Protein AF-0000000065767955 (afdb_homodimer)

Structure (mmCIF, N/CA/C/O backbone):
data_AF-0000000065767955-model_v1
#
loop_
_entity.id
_entity.type
_entity.pdbx_description
1 polymer Holo-
#
loop_
_atom_site.group_PDB
_atom_site.id
_atom_site.type_symbol
_atom_site.label_atom_id
_atom_site.label_alt_id
_atom_site.label_comp_id
_atom_site.label_asym_id
_atom_site.label_entity_id
_atom_site.label_seq_id
_atom_site.pdbx_PDB_ins_code
_atom_site.Cartn_x
_atom_site.Cartn_y
_atom_site.Cartn_z
_atom_site.occupancy
_atom_site.B_iso_or_equiv
_atom_site.auth_seq_id
_atom_site.auth_comp_id
_atom_site.auth_asym_id
_atom_site.auth_atom_id
_atom_site.pdbx_PDB_model_num
ATOM 1 N N . MET A 1 1 ? -17.031 5.184 10.102 1 83.38 1 MET A N 1
ATOM 2 C CA . MET A 1 1 ? -15.977 5.617 9.188 1 83.38 1 MET A CA 1
ATOM 3 C C . MET A 1 1 ? -16.172 7.074 8.789 1 83.38 1 MET A C 1
ATOM 5 O O . MET A 1 1 ? -17.281 7.5 8.484 1 83.38 1 MET A O 1
ATOM 9 N N . PHE A 1 2 ? -15.07 7.859 8.977 1 90.31 2 PHE A N 1
ATOM 10 C CA . PHE A 1 2 ? -15.109 9.297 8.727 1 90.31 2 PHE A CA 1
ATOM 11 C C . PHE A 1 2 ? -14.75 9.609 7.281 1 90.31 2 PHE A C 1
ATOM 13 O O . PHE A 1 2 ? -15.43 10.391 6.617 1 90.31 2 PHE A O 1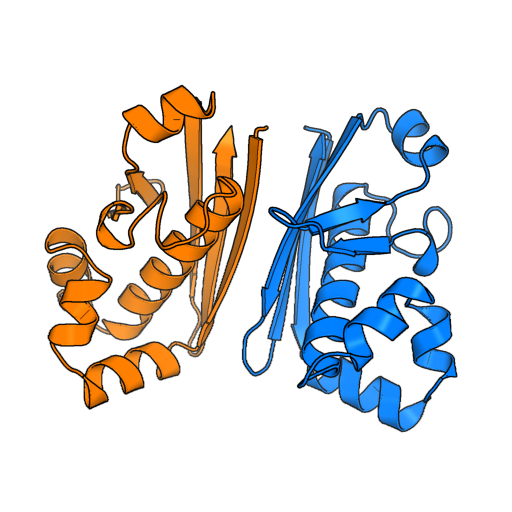
ATOM 20 N N . GLY A 1 3 ? -13.719 9.039 6.773 1 95.06 3 GLY A N 1
ATOM 21 C CA . GLY A 1 3 ? -13.297 9.305 5.406 1 95.06 3 GLY A CA 1
ATOM 22 C C . GLY A 1 3 ? -12.188 8.391 4.934 1 95.06 3 GLY A C 1
ATOM 23 O O . GLY A 1 3 ? -11.609 7.641 5.727 1 95.06 3 GLY A O 1
ATOM 24 N N . VAL A 1 4 ? -11.938 8.422 3.615 1 96.88 4 VAL A N 1
ATOM 25 C CA . VAL A 1 4 ? -10.859 7.668 2.977 1 96.88 4 VAL A CA 1
ATOM 26 C C . VAL A 1 4 ? -10.055 8.594 2.062 1 96.88 4 VAL A C 1
ATOM 28 O O . VAL A 1 4 ? -10.609 9.516 1.462 1 96.88 4 VAL A O 1
ATOM 31 N N . GLY A 1 5 ? -8.828 8.406 2.041 1 97.25 5 GLY A N 1
ATOM 32 C CA . GLY A 1 5 ? -7.953 9.125 1.128 1 97.25 5 GLY A CA 1
ATOM 33 C C . GLY A 1 5 ? -6.938 8.219 0.449 1 97.25 5 GLY A C 1
ATOM 34 O O . GLY A 1 5 ? -6.434 7.277 1.06 1 97.25 5 GLY A O 1
ATOM 35 N N . ILE A 1 6 ? -6.68 8.484 -0.806 1 97.81 6 ILE A N 1
ATOM 36 C CA . ILE A 1 6 ? -5.625 7.809 -1.553 1 97.81 6 ILE A CA 1
ATOM 37 C C . ILE A 1 6 ? -4.754 8.844 -2.268 1 97.81 6 ILE A C 1
ATOM 39 O O . ILE A 1 6 ? -5.227 9.93 -2.615 1 97.81 6 ILE A O 1
ATOM 43 N N . ASP A 1 7 ? -3.525 8.492 -2.395 1 97.94 7 ASP A N 1
ATOM 44 C CA . ASP A 1 7 ? -2.631 9.328 -3.189 1 97.94 7 ASP A CA 1
ATOM 45 C C . ASP A 1 7 ? -1.585 8.484 -3.91 1 97.94 7 ASP A C 1
ATOM 47 O O . ASP A 1 7 ? -1.23 7.395 -3.445 1 97.94 7 ASP A O 1
ATOM 51 N N . ILE A 1 8 ? -1.15 8.914 -5.043 1 98.06 8 ILE A N 1
ATOM 52 C CA . ILE A 1 8 ? -0.064 8.328 -5.816 1 98.06 8 ILE A CA 1
ATOM 53 C C . ILE A 1 8 ? 0.867 9.422 -6.32 1 98.06 8 ILE A C 1
ATOM 55 O O . ILE A 1 8 ? 0.409 10.492 -6.738 1 98.06 8 ILE A O 1
ATOM 59 N N . ILE A 1 9 ? 2.166 9.172 -6.289 1 98.06 9 ILE A N 1
ATOM 60 C CA . ILE A 1 9 ? 3.113 10.195 -6.711 1 98.06 9 ILE A CA 1
ATOM 61 C C . ILE A 1 9 ? 4.285 9.555 -7.441 1 98.06 9 ILE A C 1
ATOM 63 O O . ILE A 1 9 ? 4.727 8.453 -7.078 1 98.06 9 ILE A O 1
ATOM 67 N N . GLU A 1 10 ? 4.777 10.211 -8.461 1 98.19 10 GLU A N 1
ATOM 68 C CA . GLU A 1 10 ? 6.023 9.789 -9.102 1 98.19 10 GLU A CA 1
ATOM 69 C C . GLU A 1 10 ? 7.219 10.039 -8.188 1 98.19 10 GLU A C 1
ATOM 71 O O . GLU A 1 10 ? 7.418 11.156 -7.703 1 98.19 10 GLU A O 1
ATOM 76 N N . ILE A 1 11 ? 7.992 9.055 -8.055 1 98.31 11 ILE A N 1
ATOM 77 C CA . ILE A 1 11 ? 9.164 9.172 -7.191 1 98.31 11 ILE A CA 1
ATOM 78 C C . ILE A 1 11 ? 10.117 10.219 -7.758 1 98.31 11 ILE A C 1
ATOM 80 O O . ILE A 1 11 ? 10.75 10.961 -7.004 1 98.31 11 ILE A O 1
ATOM 84 N N . ASP A 1 12 ? 10.164 10.305 -9.039 1 98.19 12 ASP A N 1
ATOM 85 C CA . ASP A 1 12 ? 11.062 11.25 -9.695 1 98.19 12 ASP A CA 1
ATOM 86 C C . ASP A 1 12 ? 10.688 12.695 -9.352 1 98.19 12 ASP A C 1
ATOM 88 O O . ASP A 1 12 ? 11.547 13.57 -9.312 1 98.19 12 ASP A O 1
ATOM 92 N N . ARG A 1 13 ? 9.438 12.961 -9.109 1 97.88 13 ARG A N 1
ATOM 93 C CA . ARG A 1 13 ? 9.008 14.297 -8.695 1 97.88 13 ARG A CA 1
ATOM 94 C C . ARG A 1 13 ? 9.656 14.695 -7.375 1 97.88 13 ARG A C 1
ATOM 96 O O . ARG A 1 13 ? 10.07 15.844 -7.207 1 97.88 13 ARG A O 1
ATOM 103 N N . ILE A 1 14 ? 9.734 13.734 -6.484 1 98.31 14 ILE A N 1
ATOM 104 C CA . ILE A 1 14 ? 10.359 13.969 -5.184 1 98.31 14 ILE A CA 1
ATOM 105 C C . ILE A 1 14 ? 11.859 14.188 -5.363 1 98.31 14 ILE A C 1
ATOM 107 O O . ILE A 1 14 ? 12.43 15.125 -4.793 1 98.31 14 ILE A O 1
ATOM 111 N N . ARG A 1 15 ? 12.445 13.359 -6.141 1 97.81 15 ARG A N 1
ATOM 112 C CA . ARG A 1 15 ? 13.875 13.477 -6.406 1 97.81 15 ARG A CA 1
ATOM 113 C C . ARG A 1 15 ? 14.211 14.844 -6.992 1 97.81 15 ARG A C 1
ATOM 115 O O . ARG A 1 15 ? 15.133 15.516 -6.52 1 97.81 15 ARG A O 1
ATOM 122 N N . LYS A 1 16 ? 13.469 15.25 -7.98 1 98.31 16 LYS A N 1
ATOM 123 C CA . LYS A 1 16 ? 13.719 16.516 -8.656 1 98.31 16 LYS A CA 1
ATOM 124 C C . LYS A 1 16 ? 13.516 17.688 -7.699 1 98.31 16 LYS A C 1
ATOM 126 O O . LYS A 1 16 ? 14.273 18.656 -7.734 1 98.31 16 LYS A O 1
ATOM 131 N N . SER A 1 17 ? 12.484 17.625 -6.887 1 98.12 17 SER A N 1
ATOM 132 C CA . SER A 1 17 ? 12.25 18.672 -5.902 1 98.12 17 SER A CA 1
ATOM 133 C C . SER A 1 17 ? 13.414 18.797 -4.934 1 98.12 17 SER A C 1
ATOM 135 O O . SER A 1 17 ? 13.836 19.906 -4.598 1 98.12 17 SER A O 1
ATOM 137 N N . TYR A 1 18 ? 13.906 17.641 -4.543 1 97.56 18 TYR A N 1
ATOM 138 C CA . TYR A 1 18 ? 15.055 17.656 -3.637 1 97.56 18 TYR A CA 1
ATOM 139 C C . TYR A 1 18 ? 16.297 18.219 -4.328 1 97.56 18 TYR A C 1
ATOM 141 O O . TYR A 1 18 ? 17.062 18.969 -3.73 1 97.56 18 TYR A O 1
ATOM 149 N N . GLN A 1 19 ? 16.484 17.859 -5.562 1 97.19 19 GLN A N 1
ATOM 150 C CA . GLN A 1 19 ? 17.625 18.344 -6.324 1 97.19 19 GLN A CA 1
ATOM 151 C C . GLN A 1 19 ? 17.562 19.844 -6.543 1 97.19 19 GLN A C 1
ATOM 153 O O . GLN A 1 19 ? 18.578 20.531 -6.535 1 97.19 19 GLN A O 1
ATOM 158 N N . THR A 1 20 ? 16.375 20.328 -6.691 1 97.75 20 THR A N 1
ATOM 159 C CA . THR A 1 20 ? 16.172 21.75 -7.008 1 97.75 20 THR A CA 1
ATOM 160 C C . THR A 1 20 ? 16.219 22.594 -5.738 1 97.75 20 THR A C 1
ATOM 162 O O . THR A 1 20 ? 16.875 23.641 -5.711 1 97.75 20 THR A O 1
ATOM 165 N N . TYR A 1 21 ? 15.594 22.156 -4.641 1 97.69 21 TYR A N 1
ATOM 166 C CA . TYR A 1 21 ? 15.375 23.031 -3.488 1 97.69 21 TYR A CA 1
ATOM 167 C C . TYR A 1 21 ? 16.172 22.531 -2.281 1 97.69 21 TYR A C 1
ATOM 169 O O . TYR A 1 21 ? 16.266 23.234 -1.268 1 97.69 21 TYR A O 1
ATOM 177 N N . GLY A 1 22 ? 16.688 21.297 -2.336 1 95.38 22 GLY A N 1
ATOM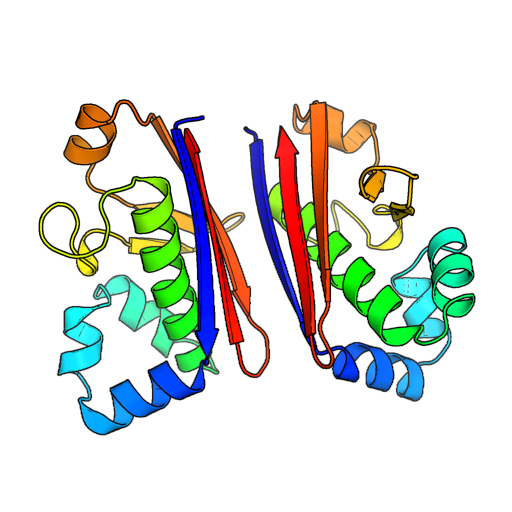 178 C CA . GLY A 1 22 ? 17.531 20.75 -1.283 1 95.38 22 GLY A CA 1
ATOM 179 C C . GLY A 1 22 ? 16.828 20.625 0.051 1 95.38 22 GLY A C 1
ATOM 180 O O . GLY A 1 22 ? 15.711 20.109 0.12 1 95.38 22 GLY A O 1
ATOM 181 N N . ASP A 1 23 ? 17.422 21.156 1.054 1 96.31 23 ASP A N 1
ATOM 182 C CA . ASP A 1 23 ? 16.953 21 2.426 1 96.31 23 ASP A CA 1
ATOM 183 C C . ASP A 1 23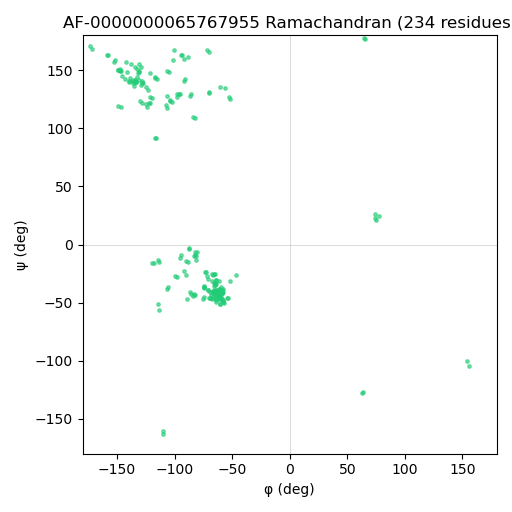 ? 15.672 21.781 2.66 1 96.31 23 ASP A C 1
ATOM 185 O O . ASP A 1 23 ? 14.859 21.422 3.514 1 96.31 23 ASP A O 1
ATOM 189 N N . ARG A 1 24 ? 15.531 22.844 1.946 1 97.44 24 ARG A N 1
ATOM 190 C CA . ARG A 1 24 ? 14.312 23.625 2.1 1 97.44 24 ARG A CA 1
ATOM 191 C C . ARG A 1 24 ? 13.07 22.797 1.81 1 97.44 24 ARG A C 1
ATOM 193 O O . ARG A 1 24 ? 12.078 22.891 2.527 1 97.44 24 ARG A O 1
ATOM 200 N N . PHE A 1 25 ? 13.195 22.016 0.798 1 97.88 25 PHE A N 1
ATOM 201 C CA . PHE A 1 25 ? 12.109 21.125 0.432 1 97.88 25 PHE A CA 1
ATOM 202 C C . PHE A 1 25 ? 11.852 20.094 1.532 1 97.88 25 PHE A C 1
ATOM 204 O O . PHE A 1 25 ? 10.719 19.922 1.966 1 97.88 25 PHE A O 1
ATOM 211 N N . LEU A 1 26 ? 12.891 19.438 1.992 1 98 26 LEU A N 1
ATOM 212 C CA . LEU A 1 26 ? 12.781 18.391 3.004 1 98 26 LEU A CA 1
ATOM 213 C C . LEU A 1 26 ? 12.203 18.953 4.301 1 98 26 LEU A C 1
ATOM 215 O O . LEU A 1 26 ? 11.305 18.344 4.891 1 98 26 LEU A O 1
ATOM 219 N N . LYS A 1 27 ? 12.664 20.141 4.691 1 97.62 27 LYS A N 1
ATOM 220 C CA . LYS A 1 27 ? 12.281 20.734 5.973 1 97.62 27 LYS A CA 1
ATOM 221 C C . LYS A 1 27 ? 10.844 21.25 5.938 1 97.62 27 LYS A C 1
ATOM 223 O O . LYS A 1 27 ? 10.195 21.375 6.977 1 97.62 27 LYS A O 1
ATOM 228 N N . LYS A 1 28 ? 10.398 21.516 4.797 1 97.38 28 LYS A N 1
ATOM 229 C CA . LYS A 1 28 ? 9.023 21.969 4.652 1 97.38 28 LYS A CA 1
ATOM 230 C C . LYS A 1 28 ? 8.039 20.828 4.824 1 97.38 28 LYS A C 1
ATOM 232 O O . LYS A 1 28 ? 6.984 21 5.441 1 97.38 28 LYS A O 1
ATOM 237 N N . ILE A 1 29 ? 8.406 19.656 4.344 1 97.88 29 ILE A N 1
ATOM 238 C CA . ILE A 1 29 ? 7.426 18.594 4.148 1 97.88 29 ILE A CA 1
ATOM 239 C C . ILE A 1 29 ? 7.613 17.516 5.215 1 97.88 29 ILE A C 1
ATOM 241 O O . ILE A 1 29 ? 6.641 16.953 5.711 1 97.88 29 ILE A O 1
ATOM 245 N N . PHE A 1 30 ? 8.859 17.234 5.562 1 98.06 30 PHE A N 1
ATOM 246 C CA . PHE A 1 30 ? 9.133 16.047 6.355 1 98.06 30 PHE A CA 1
ATOM 247 C C . PHE A 1 30 ? 9.688 16.422 7.727 1 98.06 30 PHE A C 1
ATOM 249 O O . PHE A 1 30 ? 10.453 17.375 7.852 1 98.06 30 PHE A O 1
ATOM 256 N N . THR A 1 31 ? 9.289 15.68 8.75 1 97.75 31 THR A N 1
ATOM 257 C CA . THR A 1 31 ? 9.852 15.844 10.086 1 97.75 31 THR A CA 1
ATOM 258 C C . THR A 1 31 ? 11.297 15.344 10.133 1 97.75 31 THR A C 1
ATOM 260 O O . THR A 1 31 ? 11.758 14.672 9.211 1 97.75 31 THR A O 1
ATOM 263 N N . GLU A 1 32 ? 11.938 15.719 11.188 1 96.88 32 GLU A N 1
ATOM 264 C CA . GLU A 1 32 ? 13.312 15.258 11.352 1 96.88 32 GLU A CA 1
ATOM 265 C C . GLU A 1 32 ? 13.391 13.742 11.422 1 96.88 32 GLU A C 1
ATOM 267 O O . GLU A 1 32 ? 14.281 13.125 10.836 1 96.88 32 GLU A O 1
ATOM 272 N N . GLY A 1 33 ? 12.484 13.148 12.156 1 95.44 33 GLY A N 1
ATOM 273 C CA . GLY A 1 33 ? 12.445 11.695 12.25 1 95.44 33 GLY A CA 1
ATOM 274 C C . GLY A 1 33 ? 12.258 11.016 10.906 1 95.44 33 GLY A C 1
ATOM 275 O O . GLY A 1 33 ? 12.898 10 10.617 1 95.44 33 GLY A O 1
ATOM 276 N N . GLU A 1 34 ? 11.453 11.586 10.086 1 97.12 34 GLU A N 1
ATOM 277 C CA . GLU A 1 34 ? 11.219 11.031 8.75 1 97.12 34 GLU A CA 1
ATOM 278 C C . GLU A 1 34 ? 12.461 11.156 7.879 1 97.12 34 GLU A C 1
ATOM 280 O O . GLU A 1 34 ? 12.805 10.227 7.141 1 97.12 34 GLU A O 1
ATOM 285 N N . ARG A 1 35 ? 13.062 12.273 7.949 1 97.25 35 ARG A N 1
ATOM 286 C CA . ARG A 1 35 ? 14.258 12.484 7.145 1 97.25 35 ARG A CA 1
ATOM 287 C C . ARG A 1 35 ? 15.352 11.492 7.523 1 97.25 35 ARG A C 1
ATOM 289 O O . ARG A 1 35 ? 15.969 10.875 6.652 1 97.25 35 ARG A O 1
ATOM 296 N N . VAL A 1 36 ? 15.555 11.359 8.828 1 96.25 36 VAL A N 1
ATOM 297 C CA . VAL A 1 36 ? 16.578 10.438 9.312 1 96.25 36 VAL A CA 1
ATOM 298 C C . VAL A 1 36 ? 16.266 9.023 8.828 1 96.25 36 VAL A C 1
ATOM 300 O O . VAL A 1 36 ? 17.141 8.328 8.32 1 96.25 36 VAL A O 1
ATOM 303 N N . TYR A 1 37 ? 15.031 8.648 8.953 1 95.12 37 TYR A N 1
ATOM 304 C CA . TYR A 1 37 ? 14.617 7.32 8.516 1 95.12 37 TYR A CA 1
ATOM 305 C C . TYR A 1 37 ? 14.867 7.137 7.023 1 95.12 37 TYR A C 1
ATOM 307 O O . TYR A 1 37 ? 15.477 6.148 6.609 1 95.12 37 TYR A O 1
ATOM 315 N N . CYS A 1 38 ? 14.391 8.07 6.219 1 96.19 38 CYS A N 1
ATOM 316 C CA . CYS 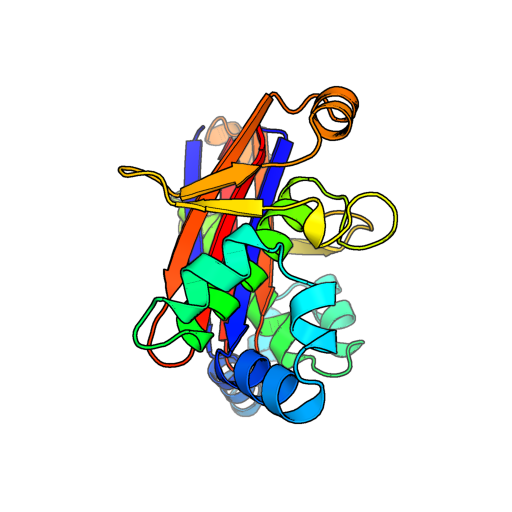A 1 38 ? 14.438 7.93 4.77 1 96.19 38 CYS A CA 1
ATOM 317 C C . CYS A 1 38 ? 15.883 7.867 4.273 1 96.19 38 CYS A C 1
ATOM 319 O O . CYS A 1 38 ? 16.203 7.062 3.402 1 96.19 38 CYS A O 1
ATOM 321 N N . PHE A 1 39 ? 16.703 8.625 4.84 1 96.19 39 PHE A N 1
ATOM 322 C CA . PHE A 1 39 ? 18.078 8.703 4.348 1 96.19 39 PHE A CA 1
ATOM 323 C C . PHE A 1 39 ? 18.922 7.555 4.898 1 96.19 39 PHE A C 1
ATOM 325 O O . PHE A 1 39 ? 20.062 7.363 4.484 1 96.19 39 PHE A O 1
ATOM 332 N N . SER A 1 40 ? 18.344 6.773 5.816 1 95.44 40 SER A N 1
ATOM 333 C CA . SER A 1 40 ? 19 5.547 6.262 1 95.44 40 SER A CA 1
ATOM 334 C C . SER A 1 40 ? 18.766 4.406 5.277 1 95.44 40 SER A C 1
ATOM 336 O O . SER A 1 40 ? 19.391 3.352 5.375 1 95.44 40 SER A O 1
ATOM 338 N N . LYS A 1 41 ? 17.875 4.633 4.332 1 94 41 LYS A N 1
ATOM 339 C CA . LYS A 1 41 ? 17.531 3.602 3.357 1 94 41 LYS A CA 1
ATOM 340 C C . LYS A 1 41 ? 18.406 3.703 2.117 1 94 41 LYS A C 1
ATOM 342 O O . LYS A 1 41 ? 18.984 4.758 1.846 1 94 41 LYS A O 1
ATOM 347 N N . SER A 1 42 ? 18.438 2.537 1.383 1 93.44 42 SER A N 1
ATOM 348 C CA . SER A 1 42 ? 19.219 2.5 0.154 1 93.44 42 SER A CA 1
ATOM 349 C C . SER A 1 42 ? 18.656 3.461 -0.89 1 93.44 42 SER A C 1
ATOM 351 O O . SER A 1 42 ? 19.422 4.102 -1.62 1 93.44 42 SER A O 1
ATOM 353 N N . ASN A 1 43 ? 17.312 3.559 -0.997 1 94.12 43 ASN A N 1
ATOM 354 C CA . ASN A 1 43 ? 16.625 4.5 -1.868 1 94.12 43 ASN A CA 1
ATOM 355 C C . ASN A 1 43 ? 15.789 5.492 -1.066 1 94.12 43 ASN A C 1
ATOM 357 O O . ASN A 1 43 ? 14.602 5.266 -0.841 1 94.12 43 ASN A O 1
ATOM 361 N N . PRO A 1 44 ? 16.422 6.602 -0.746 1 96.75 44 PRO A N 1
ATOM 362 C CA . PRO A 1 44 ? 15.688 7.547 0.108 1 96.75 44 PRO A CA 1
ATOM 363 C C . PRO A 1 44 ? 14.477 8.164 -0.589 1 96.75 44 PRO A C 1
ATOM 365 O O . PRO A 1 44 ? 13.508 8.547 0.073 1 96.75 44 PRO A O 1
ATOM 368 N N . TYR A 1 45 ? 14.531 8.227 -1.888 1 97.69 45 TYR A N 1
ATOM 369 C CA . TYR A 1 45 ? 13.492 8.945 -2.609 1 97.69 45 TYR A CA 1
ATOM 370 C C . TYR A 1 45 ? 12.195 8.141 -2.641 1 97.69 45 TYR A C 1
ATOM 372 O O . TYR A 1 45 ? 11.102 8.711 -2.604 1 97.69 45 TYR A O 1
ATOM 380 N N . ALA A 1 46 ? 12.32 6.848 -2.73 1 97.31 46 ALA A N 1
ATOM 381 C CA . ALA A 1 46 ? 11.125 6.012 -2.629 1 97.31 46 ALA A CA 1
ATOM 382 C C . ALA A 1 46 ? 10.461 6.172 -1.267 1 97.31 46 ALA A C 1
ATOM 384 O O . ALA A 1 46 ? 9.234 6.285 -1.178 1 97.31 46 ALA A O 1
ATOM 385 N N . SER A 1 47 ? 11.297 6.234 -0.232 1 96.69 47 SER A N 1
ATOM 386 C CA . SER A 1 47 ? 10.789 6.387 1.128 1 96.69 47 SER A CA 1
ATOM 387 C C . SER A 1 47 ? 10.18 7.766 1.337 1 96.69 47 SER A C 1
ATOM 389 O O . SER A 1 47 ? 9.125 7.895 1.968 1 96.69 47 SER A O 1
ATOM 391 N N . LEU A 1 48 ? 10.836 8.742 0.797 1 98.19 48 LEU A N 1
ATOM 392 C CA . LEU A 1 48 ? 10.305 10.102 0.879 1 98.19 48 LEU A CA 1
ATOM 393 C C . LEU A 1 48 ? 8.984 10.219 0.127 1 98.19 48 LEU A C 1
ATOM 395 O O . LEU A 1 48 ? 8.031 10.828 0.624 1 98.19 48 LEU A O 1
ATOM 399 N N . ALA A 1 49 ? 8.945 9.656 -1.031 1 98.5 49 ALA A N 1
ATOM 400 C CA . ALA A 1 49 ? 7.738 9.695 -1.851 1 98.5 49 ALA A CA 1
ATOM 401 C C . ALA A 1 49 ? 6.574 9.008 -1.142 1 98.5 49 ALA A C 1
ATOM 403 O O . ALA A 1 49 ? 5.445 9.5 -1.166 1 98.5 49 ALA A O 1
ATOM 404 N N . ALA A 1 50 ? 6.832 7.887 -0.534 1 97.38 50 ALA A N 1
ATOM 405 C CA . ALA A 1 50 ? 5.801 7.164 0.208 1 97.38 50 ALA A CA 1
ATOM 406 C C . ALA A 1 50 ? 5.238 8.023 1.339 1 97.38 50 ALA A C 1
ATOM 408 O O . ALA A 1 50 ? 4.031 8.031 1.575 1 97.38 50 ALA A O 1
ATOM 409 N N . ARG A 1 51 ? 6.09 8.734 1.999 1 97.94 51 ARG A N 1
ATOM 410 C CA . ARG A 1 51 ? 5.656 9.586 3.102 1 97.94 51 ARG A CA 1
ATOM 411 C C . ARG A 1 51 ? 4.879 10.789 2.586 1 97.94 51 ARG A C 1
ATOM 413 O O . ARG A 1 51 ? 3.912 11.227 3.213 1 97.94 51 ARG A O 1
ATOM 420 N N . PHE A 1 52 ? 5.332 11.344 1.461 1 98.44 52 PHE A N 1
ATOM 421 C CA . PHE A 1 52 ? 4.574 12.414 0.821 1 98.44 52 PHE A CA 1
ATOM 422 C C . PHE A 1 52 ? 3.162 11.953 0.483 1 98.44 52 PHE A C 1
ATOM 424 O O . PHE A 1 52 ? 2.188 12.625 0.828 1 98.44 52 PHE A O 1
ATOM 431 N N . ALA A 1 53 ? 3.092 10.812 -0.155 1 98.31 53 ALA A N 1
ATOM 432 C CA . ALA A 1 53 ? 1.797 10.242 -0.521 1 98.31 53 ALA A CA 1
ATOM 433 C C . ALA A 1 53 ? 0.948 9.977 0.718 1 98.31 53 ALA A C 1
ATOM 435 O O . ALA A 1 53 ? -0.266 10.195 0.708 1 98.31 53 ALA A O 1
ATOM 436 N N . ALA A 1 54 ? 1.573 9.469 1.751 1 98.06 54 ALA A N 1
ATOM 437 C CA . ALA A 1 54 ? 0.88 9.188 3.006 1 98.06 54 ALA A CA 1
ATOM 438 C C . ALA A 1 54 ? 0.247 10.453 3.576 1 98.06 54 ALA A C 1
ATOM 440 O O . ALA A 1 54 ? -0.916 10.438 3.988 1 98.06 54 ALA A O 1
ATOM 441 N N . LYS A 1 55 ? 1.037 11.547 3.609 1 98.25 55 LYS A N 1
ATOM 442 C CA . LYS A 1 55 ? 0.547 12.805 4.156 1 98.25 55 LYS A CA 1
ATOM 443 C C . LYS A 1 55 ? -0.639 13.328 3.352 1 98.25 55 LYS A C 1
ATOM 445 O O . LYS A 1 55 ? -1.631 13.789 3.924 1 98.25 55 LYS A O 1
ATOM 450 N N . GLU A 1 56 ? -0.546 13.219 2.002 1 98.25 56 GLU A N 1
ATOM 451 C CA . GLU A 1 56 ? -1.649 13.633 1.139 1 98.25 56 GLU A CA 1
ATOM 452 C C . GLU A 1 56 ? -2.879 12.75 1.36 1 98.25 56 GLU A C 1
ATOM 454 O O . GLU A 1 56 ? -4 13.258 1.433 1 98.25 56 GLU A O 1
ATOM 459 N N . ALA A 1 57 ? -2.691 11.438 1.482 1 98.12 57 ALA A N 1
ATOM 460 C CA . ALA A 1 57 ? -3.795 10.508 1.71 1 98.12 57 ALA A CA 1
ATOM 461 C C . ALA A 1 57 ? -4.5 10.805 3.031 1 98.12 57 ALA A C 1
ATOM 463 O O . ALA A 1 57 ? -5.73 10.805 3.1 1 98.12 57 ALA A O 1
ATOM 464 N N . VAL A 1 58 ? -3.727 11.078 4.09 1 98.06 58 VAL A N 1
ATOM 465 C CA . VAL A 1 58 ? -4.273 11.367 5.41 1 98.06 58 VAL A CA 1
ATOM 466 C C . VAL A 1 58 ? -5.086 12.656 5.367 1 98.06 58 VAL A C 1
ATOM 468 O O . VAL A 1 58 ? -6.215 12.703 5.859 1 98.06 58 VAL A O 1
ATOM 471 N N . ALA A 1 59 ? -4.516 13.672 4.75 1 97.69 59 ALA A N 1
ATOM 472 C CA . ALA A 1 59 ? -5.223 14.945 4.637 1 97.69 59 ALA A CA 1
ATOM 473 C C . ALA A 1 59 ? -6.539 14.773 3.881 1 97.69 59 ALA A C 1
ATOM 475 O O . ALA A 1 59 ? -7.559 15.359 4.262 1 97.69 59 ALA A O 1
ATOM 476 N N . LYS A 1 60 ? -6.504 13.984 2.809 1 96.88 60 LYS A N 1
ATOM 477 C CA . LYS A 1 60 ? -7.711 13.711 2.035 1 96.88 60 LYS A CA 1
ATOM 478 C C . LYS A 1 60 ? -8.734 12.945 2.869 1 96.88 60 LYS A C 1
ATOM 480 O O . LYS A 1 60 ? -9.938 13.227 2.805 1 96.88 60 LYS A O 1
ATOM 485 N N . ALA A 1 61 ? -8.305 11.984 3.684 1 97.25 61 ALA A N 1
ATOM 486 C CA . ALA A 1 61 ? -9.203 11.195 4.52 1 97.25 61 ALA A CA 1
ATOM 487 C C . ALA A 1 61 ? -9.875 12.062 5.582 1 97.25 61 ALA A C 1
ATOM 489 O O . ALA A 1 61 ? -11.031 11.836 5.934 1 97.25 61 ALA A O 1
ATOM 490 N N . LEU A 1 62 ? -9.156 13.055 6.051 1 96.81 62 LEU A N 1
ATOM 491 C CA . LEU A 1 62 ? -9.648 13.914 7.121 1 96.81 62 LEU A CA 1
ATOM 492 C C . LEU A 1 62 ? -10.438 15.094 6.555 1 96.81 62 LEU A C 1
ATOM 494 O O . LEU A 1 62 ? -11.109 15.812 7.301 1 96.81 62 LEU A O 1
ATOM 498 N N . GLY A 1 63 ? -10.297 15.336 5.258 1 95.06 63 GLY A N 1
ATOM 499 C CA . GLY A 1 63 ? -11.016 16.422 4.609 1 95.06 63 GLY A CA 1
ATOM 500 C C . GLY A 1 63 ? -10.438 17.781 4.934 1 95.06 63 GLY A C 1
ATOM 501 O O . GLY A 1 63 ? -11.141 18.797 4.848 1 95.06 63 GLY A O 1
ATOM 502 N N . THR A 1 64 ? -9.258 17.812 5.328 1 92.44 64 THR A N 1
ATOM 503 C CA . THR A 1 64 ? -8.648 19.078 5.746 1 92.44 64 THR A CA 1
ATOM 504 C C . THR A 1 64 ? -7.82 19.688 4.613 1 92.44 64 THR A C 1
ATOM 506 O O . THR A 1 64 ? -7.625 20.891 4.562 1 92.44 64 THR A O 1
ATOM 509 N N . GLY A 1 65 ? -7.332 18.797 3.764 1 89.56 65 GLY A N 1
ATOM 510 C CA . GLY A 1 65 ? -6.242 19.219 2.896 1 89.56 65 GLY A CA 1
ATOM 511 C C . GLY A 1 65 ? -4.973 19.562 3.654 1 89.56 65 GLY A C 1
ATOM 512 O O . GLY A 1 65 ? -4.93 19.453 4.883 1 89.56 65 GLY A O 1
ATOM 513 N N . ILE A 1 66 ? -3.924 19.906 2.908 1 93 66 ILE A N 1
ATOM 514 C CA . ILE A 1 66 ? -2.676 20.359 3.516 1 93 66 ILE A CA 1
ATOM 515 C C . ILE A 1 66 ? -2.574 21.875 3.418 1 93 66 ILE A C 1
ATOM 517 O O . ILE A 1 66 ? -2.672 22.438 2.326 1 93 66 ILE A O 1
ATOM 521 N N . GLY A 1 67 ? -2.426 22.5 4.555 1 87.88 67 GLY A N 1
ATOM 522 C CA . GLY A 1 67 ? -2.377 23.953 4.598 1 87.88 67 GLY A CA 1
ATOM 523 C C . GLY A 1 67 ? -2.779 24.531 5.945 1 87.88 67 GLY A C 1
ATOM 524 O O . GLY A 1 67 ? -2.111 24.281 6.953 1 87.88 67 GLY A O 1
ATOM 525 N N . LYS A 1 68 ? -3.992 25.078 5.98 1 82.38 68 LYS A N 1
ATOM 526 C CA . LYS A 1 68 ? -4.418 25.875 7.125 1 82.38 68 LYS A CA 1
ATOM 527 C C . LYS A 1 68 ? -4.738 25 8.328 1 82.38 68 LYS A C 1
ATOM 529 O O . LYS A 1 68 ? -4.258 25.25 9.438 1 82.38 68 LYS A O 1
ATOM 534 N N . LEU A 1 69 ? -5.461 23.922 8.141 1 88.56 69 LEU A N 1
ATOM 535 C CA . LEU A 1 69 ? -5.949 23.109 9.25 1 88.56 69 LEU A CA 1
ATOM 536 C C . LEU A 1 69 ? -4.945 22.016 9.609 1 88.56 69 LEU A C 1
ATOM 538 O O . LEU A 1 69 ? -4.926 21.531 10.742 1 88.56 69 LEU A O 1
ATOM 542 N N . LEU A 1 70 ? -4.199 21.641 8.688 1 93.69 70 LEU A N 1
ATOM 543 C CA . LEU A 1 70 ? -3.225 20.562 8.875 1 93.69 70 LEU A CA 1
ATOM 544 C C . LEU A 1 70 ? -1.981 20.812 8.023 1 93.69 70 LEU A C 1
ATOM 546 O O . LEU A 1 70 ? -2.072 20.891 6.797 1 93.69 70 LEU A O 1
ATOM 550 N N . LYS A 1 71 ? -0.857 20.953 8.695 1 96.62 71 LYS A N 1
ATOM 551 C CA . LYS A 1 71 ? 0.397 21.203 7.992 1 96.62 71 LYS A CA 1
ATOM 552 C C . LYS A 1 71 ? 1.145 19.906 7.711 1 96.62 71 LYS A C 1
ATOM 554 O O . LYS A 1 71 ? 0.938 18.906 8.398 1 96.62 71 LYS A O 1
ATOM 559 N N . TRP A 1 72 ? 2.111 19.953 6.781 1 97.5 72 TRP A N 1
ATOM 560 C CA . TRP A 1 72 ? 2.881 18.797 6.355 1 97.5 72 TRP A CA 1
ATOM 561 C C . TRP A 1 72 ? 3.521 18.094 7.555 1 97.5 72 TRP A C 1
ATOM 563 O O . TRP A 1 72 ? 3.32 16.891 7.762 1 97.5 72 TRP A O 1
ATOM 573 N N . LYS A 1 73 ? 4.113 18.859 8.422 1 97.12 73 LYS A N 1
ATOM 574 C CA . LYS A 1 73 ? 4.949 18.266 9.461 1 97.12 73 LYS A CA 1
ATOM 575 C C . LYS A 1 73 ? 4.121 17.891 10.688 1 97.12 73 LYS A C 1
ATOM 577 O O . LYS A 1 73 ? 4.641 17.297 11.633 1 97.12 73 LYS A O 1
ATOM 582 N N . GLU A 1 74 ? 2.852 18.25 10.578 1 97.44 74 GLU A N 1
ATOM 583 C CA . GLU A 1 74 ? 1.928 17.797 11.609 1 97.44 74 GLU A CA 1
ATOM 584 C C . GLU A 1 74 ? 1.431 16.375 11.328 1 97.44 74 GLU A C 1
ATOM 586 O O . GLU A 1 74 ? 0.775 15.773 12.18 1 97.44 74 GLU A O 1
ATOM 591 N N . ILE A 1 75 ? 1.716 15.898 10.195 1 97.62 75 ILE A N 1
ATOM 592 C CA . ILE A 1 75 ? 1.502 14.5 9.828 1 97.62 75 ILE A CA 1
ATOM 593 C C . ILE A 1 75 ? 2.842 13.766 9.781 1 97.62 75 ILE A C 1
ATOM 595 O O . ILE A 1 75 ? 3.713 14.117 8.977 1 97.62 75 ILE A O 1
ATOM 599 N N . GLU A 1 76 ? 2.982 12.812 10.609 1 97.44 76 GLU A N 1
ATOM 600 C CA . GLU A 1 76 ? 4.242 12.078 10.633 1 97.44 76 GLU A CA 1
ATOM 601 C C . GLU A 1 76 ? 4.004 10.57 10.539 1 97.44 76 GLU A C 1
ATOM 603 O O . GLU A 1 76 ? 3.215 10.016 11.305 1 97.44 76 GLU A O 1
ATOM 608 N N . MET A 1 77 ? 4.59 9.992 9.531 1 96.06 77 MET A N 1
ATOM 609 C CA . MET A 1 77 ? 4.559 8.531 9.422 1 96.06 77 MET A CA 1
ATOM 610 C C . MET A 1 77 ? 5.699 7.906 10.219 1 96.06 77 MET A C 1
ATOM 612 O O . MET A 1 77 ? 6.859 8.297 10.062 1 96.06 77 MET A O 1
ATOM 616 N N . ARG A 1 78 ? 5.293 6.953 11.023 1 91.56 78 ARG A N 1
ATOM 617 C CA . ARG A 1 78 ? 6.27 6.215 11.82 1 91.56 78 ARG A CA 1
ATOM 618 C C . ARG A 1 78 ? 6.211 4.723 11.508 1 91.56 78 ARG A C 1
ATOM 620 O O . ARG A 1 78 ? 5.133 4.176 11.258 1 91.56 78 ARG A O 1
ATOM 627 N N . ARG A 1 79 ? 7.383 4.176 11.172 1 78.44 79 ARG A N 1
ATOM 628 C CA . ARG A 1 79 ? 7.387 2.744 10.898 1 78.44 79 ARG A CA 1
ATOM 629 C C . ARG A 1 79 ? 7.508 1.939 12.188 1 78.44 79 ARG A C 1
ATOM 631 O O . ARG A 1 79 ? 8.375 2.213 13.016 1 78.44 79 ARG A O 1
ATOM 638 N N . ASP A 1 80 ? 6.402 1.309 12.484 1 65 80 ASP A N 1
ATOM 639 C CA . ASP A 1 80 ? 6.48 0.304 13.539 1 65 80 ASP A CA 1
ATOM 640 C C . ASP A 1 80 ? 6.566 -1.104 12.953 1 65 80 ASP A C 1
ATOM 642 O O . ASP A 1 80 ? 6.516 -1.277 11.734 1 65 80 ASP A O 1
ATOM 646 N N . SER A 1 81 ? 6.879 -2.137 13.648 1 58.19 81 SER A N 1
ATOM 647 C CA . SER A 1 81 ? 7.215 -3.512 13.297 1 58.19 81 SER A CA 1
ATOM 648 C C . SER A 1 81 ? 6.156 -4.125 12.383 1 58.19 81 SER A C 1
ATOM 650 O O . SER A 1 81 ? 6.469 -4.965 11.539 1 58.19 81 SER A O 1
ATOM 652 N N . ARG A 1 82 ? 4.895 -3.721 12.508 1 59.09 82 ARG A N 1
ATOM 653 C CA . ARG A 1 82 ? 3.881 -4.488 11.789 1 59.09 82 ARG A CA 1
ATOM 654 C C . ARG A 1 82 ? 3.225 -3.643 10.703 1 59.09 82 ARG A C 1
ATOM 656 O O . ARG A 1 82 ? 3.094 -4.086 9.562 1 59.09 82 ARG A O 1
ATOM 663 N N . GLN A 1 83 ? 2.764 -2.447 11.117 1 74.75 83 GLN A N 1
ATOM 664 C CA . GLN A 1 83 ? 2.025 -1.551 10.234 1 74.75 83 GLN A CA 1
ATOM 665 C C . GLN A 1 83 ? 2.461 -0.102 10.43 1 74.75 83 GLN A C 1
ATOM 667 O O . GLN A 1 83 ? 2.811 0.301 11.539 1 74.75 83 GLN A O 1
ATOM 672 N N . PRO A 1 84 ? 2.48 0.611 9.211 1 88.5 84 PRO A N 1
ATOM 673 C CA . PRO A 1 84 ? 2.814 2.025 9.391 1 88.5 84 PRO A CA 1
ATOM 674 C C . PRO A 1 84 ? 1.81 2.762 10.273 1 88.5 84 PRO A C 1
ATOM 676 O O . PRO A 1 84 ? 0.609 2.486 10.211 1 88.5 84 PRO A O 1
ATOM 679 N N . GLN A 1 85 ? 2.355 3.525 11.148 1 90.44 85 GLN A N 1
ATOM 680 C CA . GLN A 1 85 ? 1.539 4.395 11.992 1 90.44 85 GLN A CA 1
ATOM 681 C C . GLN A 1 85 ? 1.628 5.848 11.531 1 90.44 85 GLN A C 1
ATOM 683 O O . GLN A 1 85 ? 2.635 6.262 10.953 1 90.44 85 GLN A O 1
ATOM 688 N N . VAL A 1 86 ? 0.498 6.551 11.75 1 94.69 86 VAL A N 1
ATOM 689 C CA . VAL A 1 86 ? 0.516 7.969 11.414 1 94.69 86 VAL A CA 1
ATOM 690 C C . VAL A 1 86 ? 0.149 8.797 12.641 1 94.69 86 VAL A C 1
ATOM 692 O O . VAL A 1 86 ? -0.77 8.445 13.383 1 94.69 86 VAL A O 1
ATOM 695 N N . VAL A 1 87 ? 0.938 9.805 12.859 1 94.94 87 VAL A N 1
ATOM 696 C CA . VAL A 1 87 ? 0.69 10.742 13.945 1 94.94 87 VAL A CA 1
ATOM 697 C C . VAL A 1 87 ? 0.109 12.039 13.391 1 94.94 87 VAL A C 1
ATOM 699 O O . VAL A 1 87 ? 0.682 12.648 12.484 1 94.94 87 VAL A O 1
ATOM 702 N N . VAL A 1 88 ? -1.04 12.43 13.906 1 96.12 88 VAL A N 1
ATOM 703 C CA . VAL A 1 88 ? -1.731 13.68 13.617 1 96.12 88 VAL A CA 1
ATOM 704 C C . VAL A 1 88 ? -2.131 14.359 14.922 1 96.12 88 VAL A C 1
ATOM 706 O O . VAL A 1 88 ? -2.291 13.703 15.953 1 96.12 88 VAL A O 1
ATOM 709 N N . PRO A 1 89 ? -2.17 15.688 14.906 1 96.5 89 PRO A N 1
ATOM 710 C CA . PRO A 1 89 ? -2.549 16.359 16.141 1 96.5 89 PRO A CA 1
ATOM 711 C C . PRO A 1 89 ? -3.852 15.828 16.734 1 96.5 89 PRO A C 1
ATOM 713 O O . PRO A 1 89 ? -4.879 15.805 16.047 1 96.5 89 PRO A O 1
ATOM 716 N N . GLU A 1 90 ? -3.768 15.43 17.984 1 96.44 90 GLU A N 1
ATOM 717 C CA . GLU A 1 90 ? -4.918 14.844 18.656 1 96.44 90 GLU A CA 1
ATOM 718 C C . GLU A 1 90 ? -6.086 15.82 18.703 1 96.44 90 GLU A C 1
ATOM 720 O O . GLU A 1 90 ? -7.246 15.422 18.594 1 96.44 90 GLU A O 1
ATOM 725 N N . ALA A 1 91 ? -5.734 17.078 18.922 1 96.19 91 ALA A N 1
ATOM 726 C CA . ALA A 1 91 ? -6.762 18.109 18.984 1 96.19 91 ALA A CA 1
ATOM 727 C C . ALA A 1 91 ? -7.586 18.156 17.703 1 96.19 91 ALA A C 1
ATOM 729 O O . ALA A 1 91 ? -8.805 18.344 17.75 1 96.19 91 ALA A O 1
ATOM 730 N N . LEU A 1 92 ? -6.973 17.969 16.578 1 95.44 92 LEU A N 1
ATOM 731 C CA . LEU A 1 92 ? -7.668 17.969 15.297 1 95.44 92 LEU A CA 1
ATOM 732 C C . LEU A 1 92 ? -8.578 16.734 15.172 1 95.44 92 LEU A C 1
ATOM 734 O O . LEU A 1 92 ? -9.742 16.859 14.781 1 95.44 92 LEU A O 1
ATOM 738 N N . LEU A 1 93 ? -8.062 15.539 15.531 1 96.56 93 LEU A N 1
ATOM 739 C CA . LEU A 1 93 ? -8.852 14.312 15.469 1 96.56 93 LEU A CA 1
ATOM 740 C C . LEU A 1 93 ? -10.094 14.422 16.344 1 96.56 93 LEU A C 1
ATOM 742 O O . LEU A 1 93 ? -11.195 14.07 15.914 1 96.56 93 LEU A O 1
ATOM 746 N N . CYS A 1 94 ? -9.891 14.984 17.5 1 96.88 94 CYS A N 1
ATOM 747 C CA . CYS A 1 94 ? -10.992 15.156 18.422 1 96.88 94 CYS A CA 1
ATOM 748 C C . CYS A 1 94 ? -12.055 16.094 17.859 1 96.88 94 CYS A C 1
ATOM 750 O O . CYS A 1 94 ? -13.25 15.805 17.953 1 96.88 94 CYS A O 1
ATOM 752 N N . SER A 1 95 ? -11.602 17.125 17.297 1 95.75 95 SER A N 1
ATOM 753 C CA . SER A 1 95 ? -12.523 18.125 16.766 1 95.75 95 SER A CA 1
ATOM 754 C C . SER A 1 95 ? -13.344 17.547 15.609 1 95.75 95 SER A C 1
ATOM 756 O O . SER A 1 95 ? -14.477 17.969 15.383 1 95.75 95 SER A O 1
ATOM 758 N N . LEU A 1 96 ? -12.844 16.516 14.883 1 95.44 96 LEU A N 1
ATOM 759 C CA . LEU A 1 96 ? -13.516 15.922 13.734 1 95.44 96 LEU A CA 1
ATOM 760 C C . LEU A 1 96 ? -14.312 14.688 14.148 1 95.44 96 LEU A C 1
ATOM 762 O O . LEU A 1 96 ? -15.031 14.102 13.336 1 95.44 96 LEU A O 1
ATOM 766 N N . GLY A 1 97 ? -14.055 14.25 15.406 1 96.5 97 GLY A N 1
ATOM 767 C CA . GLY A 1 97 ? -14.695 13.031 15.867 1 96.5 97 GLY A CA 1
ATOM 768 C C . GLY A 1 97 ? -14.055 11.773 15.32 1 96.5 97 GLY A C 1
ATOM 769 O O . GLY A 1 97 ? -14.727 10.758 15.141 1 96.5 97 GLY A O 1
ATOM 770 N N . VAL A 1 98 ? -12.797 11.938 14.977 1 96.56 98 VAL A N 1
ATOM 771 C CA . VAL A 1 98 ? -12.047 10.82 14.43 1 96.56 98 VAL A CA 1
ATOM 772 C C . VAL A 1 98 ? -11.242 10.148 15.539 1 96.56 98 VAL A C 1
ATOM 774 O O . VAL A 1 98 ? -10.508 10.812 16.266 1 96.56 98 VAL A O 1
ATOM 777 N N . LYS A 1 99 ? -11.375 8.836 15.641 1 95.62 99 LYS A N 1
ATOM 778 C CA . LYS A 1 99 ? -10.68 8.086 16.688 1 95.62 99 LYS A CA 1
ATOM 779 C C . LYS A 1 99 ? -9.273 7.707 16.25 1 95.62 99 LYS A C 1
ATOM 781 O O . LYS A 1 99 ? -8.336 7.762 17.047 1 95.62 99 LYS A O 1
ATOM 786 N N . ARG A 1 100 ? -9.18 7.289 15.039 1 94.56 100 ARG A N 1
ATOM 787 C CA . ARG A 1 100 ? -7.863 6.898 14.539 1 94.56 100 ARG A CA 1
ATOM 788 C C . ARG A 1 100 ? -7.816 6.938 13.016 1 94.56 100 ARG A C 1
ATOM 790 O O . ARG A 1 100 ? -8.859 7.008 12.359 1 94.56 100 ARG A O 1
ATOM 797 N N . VAL A 1 101 ? -6.617 6.945 12.555 1 96.19 101 VAL A N 1
ATOM 798 C CA . VAL A 1 101 ? -6.363 6.883 11.117 1 96.19 101 VAL A CA 1
ATOM 799 C C . VAL A 1 101 ? -5.504 5.66 10.797 1 96.19 101 VAL A C 1
ATOM 801 O O . VAL A 1 101 ? -4.418 5.492 11.359 1 96.19 101 VAL A O 1
ATOM 804 N N . LEU A 1 102 ? -6.031 4.781 9.93 1 95.88 102 LEU A N 1
ATOM 805 C CA . LEU A 1 102 ? -5.254 3.66 9.414 1 95.88 102 LEU A CA 1
ATOM 806 C C . LEU A 1 102 ? -4.535 4.043 8.125 1 95.88 102 LEU A C 1
ATOM 808 O O . LEU A 1 102 ? -5.094 4.746 7.285 1 95.88 102 LEU A O 1
ATOM 812 N N . LEU A 1 103 ? -3.357 3.535 8.023 1 96.81 103 LEU A N 1
ATOM 813 C CA . LEU A 1 103 ? -2.523 3.928 6.895 1 96.81 103 LEU A CA 1
ATOM 814 C C . LEU A 1 103 ? -1.808 2.719 6.301 1 96.81 103 LEU A C 1
ATOM 816 O O . LEU A 1 103 ? -1.354 1.838 7.035 1 96.81 103 LEU A O 1
ATOM 820 N N . SER A 1 104 ? -1.706 2.684 5.023 1 96.81 104 SER A N 1
ATOM 821 C CA . SER A 1 104 ? -0.868 1.739 4.293 1 96.81 104 SER A CA 1
ATOM 822 C C . SER A 1 104 ? -0.162 2.418 3.123 1 96.81 104 SER A C 1
ATOM 824 O O . SER A 1 104 ? -0.748 3.262 2.441 1 96.81 104 SER A O 1
ATOM 826 N N . VAL A 1 105 ? 1.065 2.01 2.951 1 96.75 105 VAL A N 1
ATOM 827 C CA . VAL A 1 105 ? 1.846 2.594 1.866 1 96.75 105 VAL A CA 1
ATOM 828 C C . VAL A 1 105 ? 2.498 1.485 1.043 1 96.75 105 VAL A C 1
ATOM 830 O O . VAL A 1 105 ? 2.654 0.36 1.521 1 96.75 105 VAL A O 1
ATOM 833 N N . SER A 1 106 ? 2.793 1.784 -0.181 1 96.5 106 SER A N 1
ATOM 834 C CA . SER A 1 106 ? 3.523 0.907 -1.091 1 96.5 106 SER A CA 1
ATOM 835 C C . SER A 1 106 ? 4.273 1.709 -2.148 1 96.5 106 SER A C 1
ATOM 837 O O . SER A 1 106 ? 3.977 2.885 -2.371 1 96.5 106 SER A O 1
ATOM 839 N N . HIS A 1 107 ? 5.309 1.042 -2.67 1 95.81 107 HIS A N 1
ATOM 840 C CA . HIS A 1 107 ? 5.977 1.714 -3.781 1 95.81 107 HIS A CA 1
ATOM 841 C C . HIS A 1 107 ? 6.523 0.706 -4.785 1 95.81 107 HIS A C 1
ATOM 843 O O . HIS A 1 107 ? 6.77 -0.451 -4.441 1 95.81 107 HIS A O 1
ATOM 849 N N . SER A 1 108 ? 6.574 1.179 -6.059 1 95.75 108 SER A N 1
ATOM 850 C CA . SER A 1 108 ? 7.258 0.509 -7.16 1 95.75 108 SER A CA 1
ATOM 851 C C . SER A 1 108 ? 8.508 1.276 -7.586 1 95.75 108 SER A C 1
ATOM 853 O O . SER A 1 108 ? 9.023 2.094 -6.824 1 95.75 108 SER A O 1
ATOM 855 N N . ARG A 1 109 ? 8.961 0.948 -8.758 1 94.12 109 ARG A N 1
ATOM 856 C CA . ARG A 1 109 ? 10.172 1.608 -9.242 1 94.12 109 ARG A CA 1
ATOM 857 C C . ARG A 1 109 ? 9.93 3.098 -9.461 1 94.12 109 ARG A C 1
ATOM 859 O O . ARG A 1 109 ? 10.781 3.926 -9.133 1 94.12 109 ARG A O 1
ATOM 866 N N . GLU A 1 110 ? 8.695 3.414 -9.914 1 96.62 110 GLU A N 1
ATOM 867 C CA . GLU A 1 110 ? 8.516 4.789 -10.367 1 96.62 110 GLU A CA 1
ATOM 868 C C . GLU A 1 110 ? 7.477 5.516 -9.516 1 96.62 110 GLU A C 1
ATOM 870 O O . GLU A 1 110 ? 7.395 6.746 -9.539 1 96.62 110 GLU A O 1
ATOM 875 N N . TYR A 1 111 ? 6.691 4.715 -8.758 1 97.69 111 TYR A N 1
ATOM 876 C CA . TYR A 1 111 ? 5.574 5.352 -8.07 1 97.69 111 TYR A CA 1
ATOM 877 C C . TYR A 1 111 ? 5.523 4.93 -6.605 1 97.69 111 TYR A C 1
ATOM 879 O O . TYR A 1 111 ? 5.934 3.82 -6.258 1 97.69 111 TYR A O 1
ATOM 887 N N . ALA A 1 112 ? 5.07 5.828 -5.789 1 98 112 ALA A N 1
ATOM 888 C CA . ALA A 1 112 ? 4.641 5.52 -4.426 1 98 112 ALA A CA 1
ATOM 889 C C . ALA A 1 112 ? 3.154 5.812 -4.242 1 98 112 ALA A C 1
ATOM 891 O O . ALA A 1 112 ? 2.625 6.762 -4.824 1 98 112 ALA A O 1
ATOM 892 N N . THR A 1 113 ? 2.465 5.008 -3.463 1 98.19 113 THR A N 1
ATOM 893 C CA . THR A 1 113 ? 1.038 5.18 -3.215 1 98.19 113 THR A CA 1
ATOM 894 C C . THR A 1 113 ? 0.713 4.953 -1.742 1 98.19 113 THR A C 1
ATOM 896 O O . THR A 1 113 ? 1.494 4.332 -1.018 1 98.19 113 THR A O 1
ATOM 899 N N . ALA A 1 114 ? -0.342 5.523 -1.321 1 98.12 114 ALA A N 1
ATOM 900 C CA . ALA A 1 114 ? -0.803 5.379 0.057 1 98.12 114 ALA A CA 1
ATOM 901 C C . ALA A 1 114 ? -2.326 5.426 0.134 1 98.12 114 ALA A C 1
ATOM 903 O O . ALA A 1 114 ? -2.977 6.07 -0.694 1 98.12 114 ALA A O 1
ATOM 904 N N . VAL A 1 115 ? -2.865 4.742 1.087 1 98.06 115 VAL A N 1
ATOM 905 C CA . VAL A 1 115 ? -4.285 4.805 1.428 1 98.06 115 VAL A CA 1
ATOM 906 C C . VAL A 1 115 ? -4.445 5.055 2.926 1 98.06 115 VAL A C 1
ATOM 908 O O . VAL A 1 115 ? -3.699 4.504 3.738 1 98.06 115 VAL A O 1
ATOM 911 N N . ALA A 1 116 ? -5.359 5.91 3.223 1 97.62 116 ALA A N 1
ATOM 912 C CA . ALA A 1 116 ? -5.688 6.223 4.613 1 97.62 116 ALA A CA 1
ATOM 913 C C . ALA A 1 116 ? -7.188 6.09 4.863 1 97.62 116 ALA A C 1
ATOM 915 O O . ALA A 1 116 ? -8 6.465 4.016 1 97.62 116 ALA A O 1
ATOM 916 N N . ILE A 1 117 ? -7.523 5.531 6.008 1 97.44 117 ILE A N 1
ATOM 917 C CA . ILE A 1 117 ? -8.914 5.434 6.449 1 97.44 117 ILE A CA 1
ATOM 918 C C . ILE A 1 117 ? -9.07 6.094 7.816 1 97.44 117 ILE A C 1
ATOM 920 O O . ILE A 1 117 ? -8.43 5.68 8.789 1 97.44 117 ILE A O 1
ATOM 924 N N . ALA A 1 118 ? -9.875 7.09 7.844 1 96.56 118 ALA A N 1
ATOM 925 C CA . ALA A 1 118 ? -10.203 7.75 9.109 1 96.56 118 ALA A CA 1
ATOM 926 C C . ALA A 1 118 ? -11.492 7.188 9.703 1 96.56 118 ALA A C 1
ATOM 928 O O . ALA A 1 118 ? -12.508 7.086 9.016 1 96.56 118 ALA A O 1
ATOM 929 N N . GLU A 1 119 ? -11.383 6.824 11.016 1 95.06 119 GLU A N 1
ATOM 930 C CA . GLU A 1 119 ? -12.562 6.266 11.664 1 95.06 119 GLU A CA 1
ATOM 931 C C . GLU A 1 119 ? -12.773 6.875 13.047 1 95.06 119 GLU A C 1
ATOM 933 O O . GLU A 1 119 ? -11.82 7.324 13.688 1 95.06 119 GLU A O 1
ATOM 938 N N . MET B 1 1 ? -12.461 -1.496 12.398 1 88.69 1 MET B N 1
ATOM 939 C CA . MET B 1 1 ? -11.547 -1.835 11.305 1 88.69 1 MET B CA 1
ATOM 940 C C . MET B 1 1 ? -10.203 -2.303 11.852 1 88.69 1 MET B C 1
ATOM 942 O O . MET B 1 1 ? -9.648 -1.69 12.766 1 88.69 1 MET B O 1
ATOM 946 N N . PHE B 1 2 ? -9.812 -3.447 11.297 1 91.81 2 PHE B N 1
ATOM 947 C CA . PHE B 1 2 ? -8.586 -4.066 11.789 1 91.81 2 PHE B CA 1
ATOM 948 C C . PHE B 1 2 ? -7.367 -3.459 11.102 1 91.81 2 PHE B C 1
ATOM 950 O O . PHE B 1 2 ? -6.371 -3.15 11.758 1 91.81 2 PHE B O 1
ATOM 957 N N . GLY B 1 3 ? -7.527 -3.316 9.805 1 94.56 3 GLY B N 1
ATOM 958 C CA . GLY B 1 3 ? -6.387 -2.777 9.086 1 94.56 3 GLY B CA 1
ATOM 959 C C . GLY B 1 3 ? -6.684 -2.488 7.629 1 94.56 3 GLY B C 1
ATOM 960 O O . GLY B 1 3 ? -7.75 -2.85 7.121 1 94.56 3 GLY B O 1
ATOM 961 N N . VAL B 1 4 ? -5.742 -1.81 6.969 1 96.31 4 VAL B N 1
ATOM 962 C CA . VAL B 1 4 ? -5.812 -1.499 5.547 1 96.31 4 VAL B CA 1
ATOM 963 C C . VAL B 1 4 ? -4.473 -1.805 4.883 1 96.31 4 VAL B C 1
ATOM 965 O O . VAL B 1 4 ? -3.416 -1.641 5.496 1 96.31 4 VAL B O 1
ATOM 968 N N . GLY B 1 5 ? -4.52 -2.307 3.721 1 97.19 5 GLY B N 1
ATOM 969 C CA . GLY B 1 5 ? -3.338 -2.59 2.926 1 97.19 5 GLY B CA 1
ATOM 970 C C . GLY B 1 5 ? -3.451 -2.105 1.492 1 97.19 5 GLY B C 1
ATOM 971 O O . GLY B 1 5 ? -4.52 -2.195 0.884 1 97.19 5 GLY B O 1
ATOM 972 N N . ILE B 1 6 ? -2.355 -1.563 0.965 1 97.81 6 ILE B N 1
ATOM 973 C CA . ILE B 1 6 ? -2.283 -1.189 -0.443 1 97.81 6 ILE B CA 1
ATOM 974 C C . ILE B 1 6 ? -0.983 -1.71 -1.05 1 97.81 6 ILE B C 1
ATOM 976 O O . ILE B 1 6 ? 0.041 -1.788 -0.366 1 97.81 6 ILE B O 1
ATOM 980 N N . ASP B 1 7 ? -1.03 -2.102 -2.252 1 98.06 7 ASP B N 1
ATOM 981 C CA . ASP B 1 7 ? 0.178 -2.506 -2.965 1 98.06 7 ASP B CA 1
ATOM 982 C C . ASP B 1 7 ? 0.139 -2.039 -4.418 1 98.06 7 ASP B C 1
ATOM 984 O O . ASP B 1 7 ? -0.937 -1.912 -5.008 1 98.06 7 ASP B O 1
ATOM 988 N N . ILE B 1 8 ? 1.221 -1.749 -4.988 1 98.25 8 ILE B N 1
ATOM 989 C CA . ILE B 1 8 ? 1.407 -1.439 -6.402 1 98.25 8 ILE B CA 1
ATOM 990 C C . ILE B 1 8 ? 2.609 -2.209 -6.945 1 98.25 8 ILE B C 1
ATOM 992 O O . ILE B 1 8 ? 3.643 -2.311 -6.281 1 98.25 8 ILE B O 1
ATOM 996 N N . ILE B 1 9 ? 2.484 -2.748 -8.219 1 98.06 9 ILE B N 1
ATOM 997 C CA . ILE B 1 9 ? 3.576 -3.539 -8.773 1 98.06 9 ILE B CA 1
ATOM 998 C C . ILE B 1 9 ? 3.67 -3.309 -10.281 1 98.06 9 ILE B C 1
ATOM 1000 O O . ILE B 1 9 ? 2.65 -3.127 -10.953 1 98.06 9 ILE B O 1
ATOM 1004 N N . GLU B 1 10 ? 4.879 -3.316 -10.797 1 98.12 10 GLU B N 1
ATOM 1005 C CA . GLU B 1 10 ? 5.082 -3.312 -12.242 1 98.12 10 GLU B CA 1
ATOM 1006 C C . GLU B 1 10 ? 4.676 -4.648 -12.859 1 98.12 10 GLU B C 1
ATOM 1008 O O . GLU B 1 10 ? 5.141 -5.703 -12.43 1 98.12 10 GLU B O 1
ATOM 1013 N N . ILE B 1 11 ? 3.908 -4.562 -13.898 1 98.19 11 ILE B N 1
ATOM 1014 C CA . ILE B 1 11 ? 3.502 -5.789 -14.578 1 98.19 11 ILE B CA 1
ATOM 1015 C C . ILE B 1 11 ? 4.723 -6.477 -15.18 1 98.19 11 ILE B C 1
ATOM 1017 O O . ILE B 1 11 ? 4.82 -7.707 -15.172 1 98.19 11 ILE B O 1
ATOM 1021 N N . ASP B 1 12 ? 5.676 -5.727 -15.609 1 98 12 ASP B N 1
ATOM 1022 C CA . ASP B 1 12 ? 6.887 -6.258 -16.219 1 98 12 ASP B C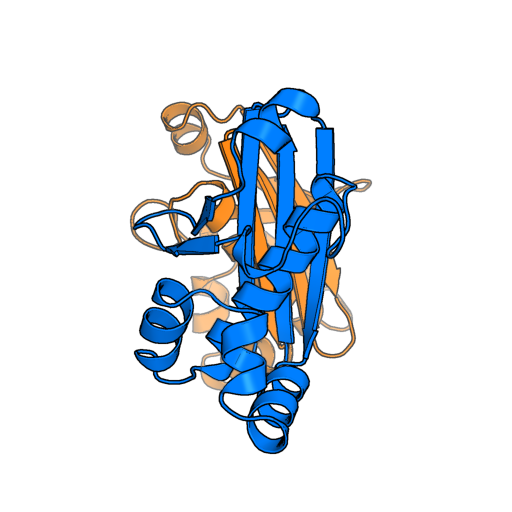A 1
ATOM 1023 C C . ASP B 1 12 ? 7.688 -7.094 -15.234 1 98 12 ASP B C 1
ATOM 1025 O O . ASP B 1 12 ? 8.375 -8.039 -15.625 1 98 12 ASP B O 1
ATOM 1029 N N . ARG B 1 13 ? 7.621 -6.77 -14 1 97.5 13 ARG B N 1
ATOM 1030 C CA . ARG B 1 13 ? 8.305 -7.559 -12.977 1 97.5 13 ARG B CA 1
ATOM 1031 C C . ARG B 1 13 ? 7.762 -8.984 -12.938 1 97.5 13 ARG B C 1
ATOM 1033 O O . ARG B 1 13 ? 8.523 -9.938 -12.781 1 97.5 13 ARG B O 1
ATOM 1040 N N . ILE B 1 14 ? 6.465 -9.094 -13.047 1 98.12 14 ILE B N 1
ATOM 1041 C CA . ILE B 1 14 ? 5.805 -10.391 -13.055 1 98.12 14 ILE B CA 1
ATOM 1042 C C . ILE B 1 14 ? 6.199 -11.164 -14.312 1 98.12 14 ILE B C 1
ATOM 1044 O O . ILE B 1 14 ? 6.547 -12.344 -14.242 1 98.12 14 ILE B O 1
ATOM 1048 N N . ARG B 1 15 ? 6.141 -10.469 -15.383 1 97.69 15 ARG B N 1
ATOM 1049 C CA . ARG B 1 15 ? 6.508 -11.086 -16.656 1 97.69 15 ARG B CA 1
ATOM 1050 C C . ARG B 1 15 ? 7.938 -11.617 -16.609 1 97.69 15 ARG B C 1
ATOM 1052 O O . ARG B 1 15 ? 8.188 -12.766 -16.984 1 97.69 15 ARG B O 1
ATOM 1059 N N . LYS B 1 16 ? 8.852 -10.82 -16.141 1 98.12 16 LYS B N 1
ATOM 1060 C CA . LYS B 1 16 ? 10.258 -11.195 -16.094 1 98.12 16 LYS B CA 1
ATOM 1061 C C . LYS B 1 16 ? 10.484 -12.367 -15.141 1 98.12 16 LYS B C 1
ATOM 1063 O O . LYS B 1 16 ? 11.281 -13.266 -15.422 1 98.12 16 LYS B O 1
ATOM 1068 N N . SER B 1 17 ? 9.797 -12.328 -14.008 1 98 17 SER B N 1
ATOM 1069 C CA . SER B 1 17 ? 9.898 -13.43 -13.055 1 98 17 SER B CA 1
ATOM 1070 C C . SER B 1 17 ? 9.438 -14.742 -13.68 1 98 17 SER B C 1
ATOM 1072 O O . SER B 1 17 ? 10.062 -15.789 -13.484 1 98 17 SER B O 1
ATOM 1074 N N . TYR B 1 18 ? 8.367 -14.633 -14.406 1 97.38 18 TYR B N 1
ATOM 1075 C CA . TYR B 1 18 ? 7.855 -15.82 -15.078 1 97.38 18 TYR B CA 1
ATOM 1076 C C . TYR B 1 18 ? 8.82 -16.297 -16.156 1 97.38 18 TYR B C 1
ATOM 1078 O O . TYR B 1 18 ? 9.047 -17.5 -16.297 1 97.38 18 TYR B O 1
ATOM 1086 N N . GLN B 1 19 ? 9.391 -15.406 -16.891 1 97.06 19 GLN B N 1
ATOM 1087 C CA . GLN B 1 19 ? 10.336 -15.75 -17.938 1 97.06 19 GLN B CA 1
ATOM 1088 C C . GLN B 1 19 ? 11.594 -16.391 -17.359 1 97.06 19 GLN B C 1
ATOM 1090 O O . GLN B 1 19 ? 12.172 -17.297 -17.969 1 97.06 19 GLN B O 1
ATOM 1095 N N . THR B 1 20 ? 11.945 -15.961 -16.266 1 97.62 20 THR B N 1
ATOM 1096 C CA . THR B 1 20 ? 13.188 -16.422 -15.641 1 97.62 20 THR B CA 1
ATOM 1097 C C . THR B 1 20 ? 12.977 -17.75 -14.922 1 97.62 20 THR B C 1
ATOM 1099 O O . THR B 1 20 ? 13.781 -18.672 -15.062 1 97.62 20 THR B O 1
ATOM 1102 N N . TYR B 1 21 ? 11.867 -17.875 -14.188 1 97.69 21 TYR B N 1
ATOM 1103 C CA . TYR B 1 21 ? 11.719 -19 -13.273 1 97.69 21 TYR B CA 1
ATOM 1104 C C . TYR B 1 21 ? 10.602 -19.938 -13.734 1 97.69 21 TYR B C 1
ATOM 1106 O O . TYR B 1 21 ? 10.438 -21.031 -13.195 1 97.69 21 TYR B O 1
ATOM 1114 N N . GLY B 1 22 ? 9.766 -19.469 -14.648 1 95.25 22 GLY B N 1
ATOM 1115 C CA . GLY B 1 22 ? 8.719 -20.281 -15.234 1 95.25 22 GLY B CA 1
ATOM 1116 C C . GLY B 1 22 ? 7.68 -20.734 -14.219 1 95.25 22 GLY B C 1
ATOM 1117 O O . GLY B 1 22 ? 7.172 -19.938 -13.445 1 95.25 22 GLY B O 1
ATOM 1118 N N . ASP B 1 23 ? 7.469 -22.016 -14.211 1 96.38 23 ASP B N 1
ATOM 1119 C CA . ASP B 1 23 ? 6.398 -22.594 -13.406 1 96.38 23 ASP B CA 1
ATOM 1120 C C . ASP B 1 23 ? 6.742 -22.547 -11.914 1 96.38 23 ASP B C 1
ATOM 1122 O O . ASP B 1 23 ? 5.848 -22.516 -11.07 1 96.38 23 ASP B O 1
ATOM 1126 N N . ARG B 1 24 ? 7.988 -22.547 -11.648 1 97.44 24 ARG B N 1
ATOM 1127 C CA . ARG B 1 24 ? 8.391 -22.469 -10.25 1 97.44 24 ARG B CA 1
ATOM 1128 C C . ARG B 1 24 ? 7.883 -21.188 -9.594 1 97.44 24 ARG B C 1
ATOM 1130 O O . ARG B 1 24 ? 7.41 -21.219 -8.461 1 97.44 24 ARG B O 1
ATOM 1137 N N . PHE B 1 25 ? 7.953 -20.156 -10.391 1 97.81 25 PHE B N 1
ATOM 1138 C CA . PHE B 1 25 ? 7.453 -18.875 -9.914 1 97.81 25 PHE B CA 1
ATOM 1139 C C . PHE B 1 25 ? 5.941 -18.906 -9.727 1 97.81 25 PHE B C 1
ATOM 1141 O O . PHE B 1 25 ? 5.43 -18.531 -8.672 1 97.81 25 PHE B O 1
ATOM 1148 N N . LEU B 1 26 ? 5.23 -19.391 -10.656 1 98 26 LEU B N 1
ATOM 1149 C CA . LEU B 1 26 ? 3.771 -19.422 -10.625 1 98 26 LEU B CA 1
ATOM 1150 C C . LEU B 1 26 ? 3.273 -20.297 -9.477 1 98 26 LEU B C 1
ATOM 1152 O O . LEU B 1 26 ? 2.371 -19.906 -8.742 1 98 26 LEU B O 1
ATOM 1156 N N . LYS B 1 27 ? 3.922 -21.438 -9.312 1 97.75 27 LYS B N 1
ATOM 1157 C CA . LYS B 1 27 ? 3.463 -22.422 -8.328 1 97.75 27 LYS B CA 1
ATOM 1158 C C . LYS B 1 27 ? 3.762 -21.953 -6.906 1 97.75 27 LYS B C 1
ATOM 1160 O O . LYS B 1 27 ? 3.1 -22.391 -5.957 1 97.75 27 LYS B O 1
ATOM 1165 N N . LYS B 1 28 ? 4.695 -21.125 -6.793 1 97.44 28 LYS B N 1
ATOM 1166 C CA . LYS B 1 28 ? 5.035 -20.578 -5.48 1 97.44 28 LYS B CA 1
ATOM 1167 C C . LYS B 1 28 ? 3.996 -19.562 -5.02 1 97.44 28 LYS B C 1
ATOM 1169 O O . LYS B 1 28 ? 3.621 -19.531 -3.846 1 97.44 28 LYS B O 1
ATOM 1174 N N . ILE B 1 29 ? 3.5 -18.781 -5.977 1 97.88 29 ILE B N 1
ATOM 1175 C CA . ILE B 1 29 ? 2.779 -17.562 -5.613 1 97.88 29 ILE B CA 1
ATOM 1176 C C . ILE B 1 29 ? 1.282 -17.766 -5.832 1 97.88 29 ILE B C 1
ATOM 1178 O O . ILE B 1 29 ? 0.462 -17.266 -5.059 1 97.88 29 ILE B O 1
ATOM 1182 N N . PHE B 1 30 ? 0.918 -18.5 -6.883 1 98.06 30 PHE B N 1
ATOM 1183 C CA . PHE B 1 30 ? -0.475 -18.5 -7.312 1 98.06 30 PHE B CA 1
ATOM 1184 C C . PHE B 1 30 ? -1.085 -19.891 -7.18 1 98.06 30 PHE B C 1
ATOM 1186 O O . PHE B 1 30 ? -0.414 -20.891 -7.426 1 98.06 30 PHE B O 1
ATOM 1193 N N . THR B 1 31 ? -2.35 -19.922 -6.797 1 97.75 31 THR B N 1
ATOM 1194 C CA . THR B 1 31 ? -3.086 -21.188 -6.766 1 97.75 31 THR B CA 1
ATOM 1195 C C . THR B 1 31 ? -3.379 -21.672 -8.18 1 97.75 31 THR B C 1
ATOM 1197 O O . THR B 1 31 ? -3.229 -20.922 -9.148 1 97.75 31 THR B O 1
ATOM 1200 N N . GLU B 1 32 ? -3.785 -22.906 -8.188 1 96.94 32 GLU B N 1
ATOM 1201 C CA . GLU B 1 32 ? -4.141 -23.469 -9.492 1 96.94 32 GLU B CA 1
ATOM 1202 C C . GLU B 1 32 ? -5.309 -22.703 -10.117 1 96.94 32 GLU B C 1
ATOM 1204 O O . GLU B 1 32 ? -5.305 -22.422 -11.32 1 96.94 32 GLU B O 1
ATOM 1209 N N . GLY B 1 33 ? -6.285 -22.406 -9.312 1 95.44 33 GLY B N 1
ATOM 1210 C CA . GLY B 1 33 ? -7.422 -21.656 -9.805 1 95.44 33 GLY B CA 1
ATOM 1211 C C . GLY B 1 33 ? -7.031 -20.297 -10.367 1 95.44 33 GLY B C 1
ATOM 1212 O O . GLY B 1 33 ? -7.551 -19.875 -11.398 1 95.44 33 GLY B O 1
ATOM 1213 N N . GLU B 1 34 ? -6.145 -19.625 -9.75 1 96.94 34 GLU B N 1
ATOM 1214 C CA . GLU B 1 34 ? -5.676 -18.328 -10.219 1 96.94 34 GLU B CA 1
ATOM 1215 C C . GLU B 1 34 ? -4.91 -18.453 -11.531 1 96.94 34 GLU B C 1
ATOM 1217 O O . GLU B 1 34 ? -5.078 -17.641 -12.438 1 96.94 34 GLU B O 1
ATOM 1222 N N . ARG B 1 35 ? -4.078 -19.453 -11.594 1 97.25 35 ARG B N 1
ATOM 1223 C CA . ARG B 1 35 ? -3.289 -19.656 -12.805 1 97.25 35 ARG B CA 1
ATOM 1224 C C . ARG B 1 35 ? -4.191 -19.922 -14.008 1 97.25 35 ARG B C 1
ATOM 1226 O O . ARG B 1 35 ? -4.016 -19.312 -15.07 1 97.25 35 ARG B O 1
ATOM 1233 N N . VAL B 1 36 ? -5.145 -20.797 -13.766 1 96.19 36 VAL B N 1
ATOM 1234 C CA . VAL B 1 36 ? -6.074 -21.141 -14.836 1 96.19 36 VAL B CA 1
ATOM 1235 C C . VAL B 1 36 ? -6.82 -19.891 -15.289 1 96.19 36 VAL B C 1
ATOM 1237 O O . VAL B 1 36 ? -6.926 -19.609 -16.484 1 96.19 36 VAL B O 1
ATOM 1240 N N . TYR B 1 37 ? -7.277 -19.125 -14.367 1 94.69 37 TYR B N 1
ATOM 1241 C CA . TYR B 1 37 ? -7.996 -17.891 -14.68 1 94.69 37 TYR B CA 1
ATOM 1242 C C . TYR B 1 37 ? -7.117 -16.938 -15.469 1 94.69 37 TYR B C 1
ATOM 1244 O O . TYR B 1 37 ? -7.523 -16.422 -16.516 1 94.69 37 TYR B O 1
ATOM 1252 N N . CYS B 1 38 ? -5.926 -16.688 -14.969 1 95.88 38 CYS B N 1
ATOM 1253 C CA . CYS B 1 38 ? -5.059 -15.664 -15.555 1 95.88 38 CYS B CA 1
ATOM 1254 C C . CYS B 1 38 ? -4.664 -16.047 -16.984 1 95.88 38 CYS B C 1
ATOM 1256 O O . CYS B 1 38 ? -4.652 -15.195 -17.875 1 95.88 38 CYS B O 1
ATOM 1258 N N . PHE B 1 39 ? -4.387 -17.266 -17.156 1 96.19 39 PHE B N 1
ATOM 1259 C CA . PHE B 1 39 ? -3.895 -17.688 -18.469 1 96.19 39 PHE B CA 1
ATOM 1260 C C . PHE B 1 39 ? -5.047 -17.859 -19.453 1 96.19 39 PHE B C 1
ATOM 1262 O O . PHE B 1 39 ? -4.824 -18.062 -20.641 1 96.19 39 PHE B O 1
ATOM 1269 N N . SER B 1 40 ? -6.258 -17.75 -19 1 95.19 40 SER B N 1
ATOM 1270 C CA . SER B 1 40 ? -7.418 -17.719 -19.891 1 95.19 40 SER B CA 1
ATOM 1271 C C . SER B 1 40 ? -7.617 -16.312 -20.469 1 95.19 40 SER B C 1
ATOM 1273 O O . SER B 1 40 ? -8.406 -16.141 -21.406 1 95.19 40 SER B O 1
ATOM 1275 N N . LYS B 1 41 ? -6.953 -15.328 -19.922 1 93.81 41 LYS B N 1
ATOM 1276 C CA . LYS B 1 41 ? -7.082 -13.945 -20.375 1 93.81 41 LYS B CA 1
ATOM 1277 C C . LYS B 1 41 ? -6.102 -13.641 -21.5 1 93.81 41 LYS B C 1
ATOM 1279 O O . LYS B 1 41 ? -5.098 -14.336 -21.656 1 93.81 41 LYS B O 1
ATOM 1284 N N . SER B 1 42 ? -6.414 -12.562 -22.219 1 93.75 42 SER B N 1
ATOM 1285 C CA . SER B 1 42 ? -5.555 -12.141 -23.312 1 93.75 42 SER B CA 1
ATOM 1286 C C . SER B 1 42 ? -4.191 -11.688 -22.812 1 93.75 42 SER B C 1
ATOM 1288 O O . SER B 1 42 ? -3.166 -11.945 -23.453 1 93.75 42 SER B O 1
ATOM 1290 N N . ASN B 1 43 ? -4.102 -10.984 -21.688 1 94 43 ASN B N 1
ATOM 1291 C CA . ASN B 1 43 ? -2.873 -10.578 -21.016 1 94 43 ASN B CA 1
ATOM 1292 C C . ASN B 1 43 ? -2.752 -11.211 -19.641 1 94 43 ASN B C 1
ATOM 1294 O O . ASN B 1 43 ? -3.168 -10.625 -18.641 1 94 43 ASN B O 1
ATOM 1298 N N . PRO B 1 44 ? -2.133 -12.312 -19.594 1 96.75 44 PRO B N 1
ATOM 1299 C CA . PRO B 1 44 ? -2.072 -13.023 -18.312 1 96.75 44 PRO B CA 1
ATOM 1300 C C . PRO B 1 44 ? -1.237 -12.281 -17.266 1 96.75 44 PRO B C 1
ATOM 1302 O O . PRO B 1 44 ? -1.476 -12.422 -16.062 1 96.75 44 PRO B O 1
ATOM 1305 N N . TYR B 1 45 ? -0.333 -11.492 -17.781 1 97.5 45 TYR B N 1
ATOM 1306 C CA . TYR B 1 45 ? 0.604 -10.875 -16.844 1 97.5 45 TYR B CA 1
ATOM 1307 C C . TYR B 1 45 ? -0.064 -9.758 -16.062 1 97.5 45 TYR B C 1
ATOM 1309 O O . TYR B 1 45 ? 0.247 -9.539 -14.891 1 97.5 45 TYR B O 1
ATOM 1317 N N . ALA B 1 46 ? -0.939 -9.023 -16.719 1 97 46 ALA B N 1
ATOM 1318 C CA . ALA B 1 46 ? -1.716 -8.023 -15.992 1 97 46 ALA B CA 1
ATOM 1319 C C . ALA B 1 46 ? -2.564 -8.672 -14.898 1 97 46 ALA B C 1
ATOM 1321 O O . ALA B 1 46 ? -2.635 -8.164 -13.773 1 97 46 ALA B O 1
ATOM 1322 N N . SER B 1 47 ? -3.168 -9.789 -15.242 1 96.31 47 SER B N 1
ATOM 1323 C CA . SER B 1 47 ? -4.008 -10.516 -14.289 1 96.31 47 SER B CA 1
ATOM 1324 C C . SER B 1 47 ? -3.178 -11.102 -13.156 1 96.31 47 SER B C 1
ATOM 1326 O O . SER B 1 47 ? -3.586 -11.055 -11.992 1 96.31 47 SER B O 1
ATOM 1328 N N . LEU B 1 48 ? -2.029 -11.625 -13.5 1 98 48 LEU B N 1
ATOM 1329 C CA . LEU B 1 48 ? -1.119 -12.156 -12.492 1 98 48 LEU B CA 1
ATOM 1330 C C . LEU B 1 48 ? -0.627 -11.047 -11.57 1 98 48 LEU B C 1
ATOM 1332 O O . LEU B 1 48 ? -0.585 -11.219 -10.352 1 98 48 LEU B O 1
ATOM 1336 N N . ALA B 1 49 ? -0.263 -9.945 -12.148 1 98.25 49 ALA B N 1
ATOM 1337 C CA . ALA B 1 49 ? 0.227 -8.805 -11.375 1 98.25 49 ALA B CA 1
ATOM 1338 C C . ALA B 1 49 ? -0.84 -8.305 -10.406 1 98.25 49 ALA B C 1
ATOM 1340 O O . ALA B 1 49 ? -0.54 -7.98 -9.258 1 98.25 49 ALA B O 1
ATOM 1341 N N . ALA B 1 50 ? -2.053 -8.227 -10.844 1 97 50 ALA B N 1
ATOM 1342 C CA . ALA B 1 50 ? -3.162 -7.797 -10 1 97 50 ALA B CA 1
ATOM 1343 C C . ALA B 1 50 ? -3.336 -8.734 -8.805 1 97 50 ALA B C 1
ATOM 1345 O O . ALA B 1 50 ? -3.572 -8.289 -7.684 1 97 50 ALA B O 1
ATOM 1346 N N . ARG B 1 51 ? -3.201 -9.977 -9.039 1 97.62 51 ARG B N 1
ATOM 1347 C CA . ARG B 1 51 ? -3.342 -10.961 -7.965 1 97.62 51 ARG B CA 1
ATOM 1348 C C . ARG B 1 51 ? -2.162 -10.891 -7 1 97.62 51 ARG B C 1
ATOM 1350 O O . ARG B 1 51 ? -2.332 -11.062 -5.793 1 97.62 51 ARG B O 1
ATOM 1357 N N . PHE B 1 52 ? -0.961 -10.695 -7.555 1 98.31 52 PHE B N 1
ATOM 1358 C CA . PHE B 1 52 ? 0.203 -10.484 -6.699 1 98.31 52 PHE B CA 1
ATOM 1359 C C . PHE B 1 52 ? -0.011 -9.289 -5.781 1 98.31 52 PHE B C 1
ATOM 1361 O O . PHE B 1 52 ? 0.177 -9.391 -4.57 1 98.31 52 PHE B O 1
ATOM 1368 N N . ALA B 1 53 ? -0.428 -8.172 -6.387 1 98.19 53 ALA B N 1
ATOM 1369 C CA . ALA B 1 53 ? -0.702 -6.961 -5.621 1 98.19 53 ALA B CA 1
ATOM 1370 C C . ALA B 1 53 ? -1.794 -7.203 -4.582 1 98.19 53 ALA B C 1
ATOM 1372 O O . ALA B 1 53 ? -1.712 -6.703 -3.459 1 98.19 53 ALA B O 1
ATOM 1373 N N . ALA B 1 54 ? -2.799 -7.938 -4.941 1 97.81 54 ALA B N 1
ATOM 1374 C CA . ALA B 1 54 ? -3.895 -8.266 -4.035 1 97.81 54 ALA B CA 1
ATOM 1375 C C . A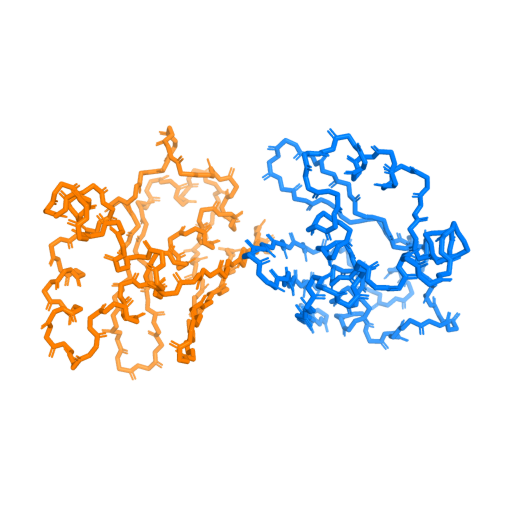LA B 1 54 ? -3.387 -9.031 -2.816 1 97.81 54 ALA B C 1
ATOM 1377 O O . ALA B 1 54 ? -3.746 -8.711 -1.681 1 97.81 54 ALA B O 1
ATOM 1378 N N . LYS B 1 55 ? -2.559 -10.031 -3.045 1 98.19 55 LYS B N 1
ATOM 1379 C CA . LYS B 1 55 ? -2.031 -10.852 -1.962 1 98.19 55 LYS B CA 1
ATOM 1380 C C . LYS B 1 55 ? -1.18 -10.023 -1.004 1 98.19 55 LYS B C 1
ATOM 1382 O O . LYS B 1 55 ? -1.297 -10.164 0.215 1 98.19 55 LYS B O 1
ATOM 1387 N N . GLU B 1 56 ? -0.345 -9.141 -1.542 1 97.88 56 GLU B N 1
ATOM 1388 C CA . GLU B 1 56 ? 0.465 -8.25 -0.719 1 97.88 56 GLU B CA 1
ATOM 1389 C C . GLU B 1 56 ? -0.412 -7.281 0.075 1 97.88 56 GLU B C 1
ATOM 1391 O O . GLU B 1 56 ? -0.169 -7.047 1.26 1 97.88 56 GLU B O 1
ATOM 1396 N N . ALA B 1 57 ? -1.438 -6.73 -0.575 1 97.69 57 ALA B N 1
ATOM 1397 C CA . ALA B 1 57 ? -2.354 -5.805 0.092 1 97.69 57 ALA B CA 1
ATOM 1398 C C . ALA B 1 57 ? -3.08 -6.492 1.245 1 97.69 57 ALA B C 1
ATOM 1400 O O . ALA B 1 57 ? -3.219 -5.918 2.328 1 97.69 57 ALA B O 1
ATOM 1401 N N . VAL B 1 58 ? -3.535 -7.715 1.038 1 97.69 58 VAL B N 1
ATOM 1402 C CA . VAL B 1 58 ? -4.254 -8.477 2.055 1 97.69 58 VAL B CA 1
ATOM 1403 C C . VAL B 1 58 ? -3.328 -8.758 3.236 1 97.69 58 VAL B C 1
ATOM 1405 O O . VAL B 1 58 ? -3.707 -8.562 4.391 1 97.69 58 VAL B O 1
ATOM 1408 N N . ALA B 1 59 ? -2.139 -9.211 2.936 1 96.75 59 ALA B N 1
ATOM 1409 C CA . ALA B 1 59 ? -1.174 -9.492 3.996 1 96.75 59 ALA B CA 1
ATOM 1410 C C . ALA B 1 59 ? -0.883 -8.242 4.82 1 96.75 59 ALA B C 1
ATOM 1412 O O . ALA B 1 59 ? -0.778 -8.312 6.047 1 96.75 59 ALA B O 1
ATOM 1413 N N . LYS B 1 60 ? -0.741 -7.141 4.191 1 95.31 60 LYS B N 1
ATOM 1414 C CA . LYS B 1 60 ? -0.508 -5.875 4.883 1 95.31 60 LYS B CA 1
ATOM 1415 C C . LYS B 1 60 ? -1.699 -5.5 5.762 1 95.31 60 LYS B C 1
ATOM 1417 O O . LYS B 1 60 ? -1.524 -5.055 6.898 1 95.31 60 LYS B O 1
ATOM 1422 N N . ALA B 1 61 ? -2.891 -5.648 5.227 1 96.19 61 ALA B N 1
ATOM 1423 C CA . ALA B 1 61 ? -4.098 -5.305 5.977 1 96.19 61 ALA B CA 1
ATOM 1424 C C . ALA B 1 61 ? -4.223 -6.16 7.234 1 96.19 61 ALA B C 1
ATOM 1426 O O . ALA B 1 61 ? -4.715 -5.688 8.266 1 96.19 61 ALA B O 1
ATOM 1427 N N . LEU B 1 62 ? -3.73 -7.367 7.152 1 95.69 62 LEU B N 1
ATOM 1428 C CA . LEU B 1 62 ? -3.855 -8.305 8.258 1 95.69 62 LEU B CA 1
ATOM 1429 C C . LEU B 1 62 ? -2.664 -8.195 9.203 1 95.69 62 LEU B C 1
ATOM 1431 O O . LEU B 1 62 ? -2.68 -8.758 10.305 1 95.69 62 LEU B O 1
ATOM 1435 N N . GLY B 1 63 ? -1.605 -7.523 8.75 1 92.31 63 GLY B N 1
ATOM 1436 C CA . GLY B 1 63 ? -0.422 -7.336 9.57 1 92.31 63 GLY B CA 1
ATOM 1437 C C . GLY B 1 63 ? 0.412 -8.594 9.719 1 92.31 63 GLY B C 1
ATOM 1438 O O . GLY B 1 63 ? 1.158 -8.742 10.688 1 92.31 63 GLY B O 1
ATOM 1439 N N . THR B 1 64 ? 0.281 -9.492 8.805 1 90.06 64 THR B N 1
ATOM 1440 C CA . THR B 1 64 ? 0.961 -10.773 8.914 1 90.06 64 THR B CA 1
ATOM 1441 C C . THR B 1 64 ? 2.229 -10.789 8.062 1 90.06 64 THR B C 1
ATOM 1443 O O . THR B 1 64 ? 3.17 -11.531 8.359 1 90.06 64 THR B O 1
ATOM 1446 N N . GLY B 1 65 ? 2.158 -9.977 7.051 1 87.56 65 GLY B N 1
ATOM 1447 C CA . GLY B 1 65 ? 3.139 -10.203 6.004 1 87.56 65 GLY B CA 1
ATOM 1448 C C . GLY B 1 65 ? 2.959 -11.531 5.293 1 87.56 65 GLY B C 1
ATOM 1449 O O . GLY B 1 65 ? 2.074 -12.312 5.648 1 87.56 65 GLY B O 1
ATOM 1450 N N . ILE B 1 66 ? 3.809 -11.75 4.277 1 92.12 66 ILE B N 1
ATOM 1451 C CA . ILE B 1 66 ? 3.803 -13.031 3.582 1 92.12 66 ILE B CA 1
ATOM 1452 C C . ILE B 1 66 ? 5.004 -13.867 4.023 1 92.12 66 ILE B C 1
ATOM 1454 O O . ILE B 1 66 ? 6.148 -13.406 3.951 1 92.12 66 ILE B O 1
ATOM 1458 N N . GLY B 1 67 ? 4.727 -15.008 4.504 1 87.69 67 GLY B N 1
ATOM 1459 C CA . GLY B 1 67 ? 5.781 -15.875 5.004 1 87.69 67 GLY B CA 1
ATOM 1460 C C . GLY B 1 67 ? 5.301 -16.844 6.062 1 87.69 67 GLY B C 1
ATOM 1461 O O . GLY B 1 67 ? 4.496 -17.734 5.777 1 87.69 67 GLY B O 1
ATOM 1462 N N . LYS B 1 68 ? 5.582 -16.484 7.344 1 80.88 68 LYS B N 1
ATOM 1463 C CA . LYS B 1 68 ? 5.402 -17.422 8.438 1 80.88 68 LYS B CA 1
ATOM 1464 C C . LYS B 1 68 ? 3.924 -17.594 8.773 1 80.88 68 LYS B C 1
ATOM 1466 O O . LYS B 1 68 ? 3.428 -18.719 8.852 1 80.88 68 LYS B O 1
ATOM 1471 N N . LEU B 1 69 ? 3.193 -16.516 8.883 1 87.06 69 LEU B N 1
ATOM 1472 C CA . LEU B 1 69 ? 1.815 -16.594 9.359 1 87.06 69 LEU B CA 1
ATOM 1473 C C . LEU B 1 69 ? 0.844 -16.75 8.195 1 87.06 69 LEU B C 1
ATOM 1475 O O . LEU B 1 69 ? -0.27 -17.25 8.375 1 87.06 69 LEU B O 1
ATOM 1479 N N . LEU B 1 70 ? 1.225 -16.359 7.082 1 92.94 70 LEU B N 1
ATOM 1480 C CA . LEU B 1 70 ? 0.374 -16.375 5.898 1 92.94 70 LEU B CA 1
ATOM 1481 C C . LEU B 1 70 ? 1.206 -16.594 4.637 1 92.94 70 LEU B C 1
ATOM 1483 O O . LEU B 1 70 ? 2.096 -15.797 4.336 1 92.94 70 LEU B O 1
ATOM 1487 N N . LYS B 1 71 ? 0.914 -17.688 3.951 1 96.56 71 LYS B N 1
ATOM 1488 C CA . LYS B 1 71 ? 1.66 -18 2.738 1 96.56 71 LYS B CA 1
ATOM 1489 C C . LYS B 1 71 ? 0.943 -17.469 1.498 1 96.56 71 LYS B C 1
ATOM 1491 O O . LYS B 1 71 ? -0.272 -17.266 1.52 1 96.56 71 LYS B O 1
ATOM 1496 N N . TRP B 1 72 ? 1.691 -17.391 0.41 1 97.69 72 TRP B N 1
ATOM 1497 C CA . TRP B 1 72 ? 1.175 -16.844 -0.841 1 97.69 72 TRP B CA 1
ATOM 1498 C C . TRP B 1 72 ? -0.1 -17.578 -1.266 1 97.69 72 TRP B C 1
ATOM 1500 O O . TRP B 1 72 ? -1.136 -16.938 -1.484 1 97.69 72 TRP B O 1
ATOM 1510 N N . LYS B 1 73 ? -0.096 -18.844 -1.221 1 97.12 73 LYS B N 1
ATOM 1511 C CA . LYS B 1 73 ? -1.184 -19.609 -1.824 1 97.12 73 LYS B CA 1
ATOM 1512 C C . LYS B 1 73 ? -2.334 -19.797 -0.839 1 97.12 73 LYS B C 1
ATOM 1514 O O . LYS B 1 73 ? -3.377 -20.359 -1.194 1 97.12 73 LYS B O 1
ATOM 1519 N N . GLU B 1 74 ? -2.082 -19.297 0.353 1 97.31 74 GLU B N 1
ATOM 1520 C CA . GLU B 1 74 ? -3.178 -19.25 1.317 1 97.31 74 GLU B CA 1
ATOM 1521 C C . GLU B 1 74 ? -4.066 -18.031 1.099 1 97.31 74 GLU B C 1
ATOM 1523 O O . GLU B 1 74 ? -5.129 -17.922 1.714 1 97.31 74 GLU B O 1
ATOM 1528 N N . ILE B 1 75 ? -3.654 -17.172 0.284 1 97.69 75 ILE B N 1
ATOM 1529 C CA . ILE B 1 75 ? -4.457 -16.047 -0.196 1 97.69 75 ILE B CA 1
ATOM 1530 C C . ILE B 1 75 ? -4.859 -16.297 -1.649 1 97.69 75 ILE B C 1
ATOM 1532 O O . ILE B 1 75 ? -4 -16.391 -2.529 1 97.69 75 ILE B O 1
ATOM 1536 N N . GLU B 1 76 ? -6.145 -16.344 -1.88 1 97.31 76 GLU B N 1
ATOM 1537 C CA . GLU B 1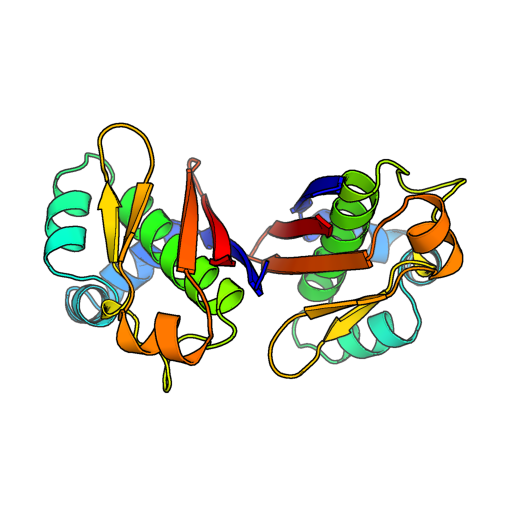 76 ? -6.613 -16.578 -3.24 1 97.31 76 GLU B CA 1
ATOM 1538 C C . GLU B 1 76 ? -7.66 -15.555 -3.656 1 97.31 76 GLU B C 1
ATOM 1540 O O . GLU B 1 76 ? -8.648 -15.344 -2.945 1 97.31 76 GLU B O 1
ATOM 1545 N N . MET B 1 77 ? -7.371 -14.875 -4.738 1 95.88 77 MET B N 1
ATOM 1546 C CA . MET B 1 77 ? -8.367 -13.977 -5.316 1 95.88 77 MET B CA 1
ATOM 1547 C C . MET B 1 77 ? -9.281 -14.727 -6.277 1 95.88 77 MET B C 1
ATOM 1549 O O . MET B 1 77 ? -8.812 -15.422 -7.18 1 95.88 77 MET B O 1
ATOM 1553 N N . ARG B 1 78 ? -10.523 -14.531 -5.992 1 91.62 78 ARG B N 1
ATOM 1554 C CA . ARG B 1 78 ? -11.531 -15.141 -6.852 1 91.62 78 ARG B CA 1
ATOM 1555 C C . ARG B 1 78 ? -12.414 -14.078 -7.492 1 91.62 78 ARG B C 1
ATOM 1557 O O . ARG B 1 78 ? -12.711 -13.055 -6.875 1 91.62 78 ARG B O 1
ATOM 1564 N N . ARG B 1 79 ? -12.5 -14.125 -8.805 1 78.19 79 ARG B N 1
ATOM 1565 C CA . ARG B 1 79 ? -13.398 -13.172 -9.453 1 78.19 79 ARG B CA 1
ATOM 1566 C C . ARG B 1 79 ? -14.836 -13.664 -9.422 1 78.19 79 ARG B C 1
ATOM 1568 O O . ARG B 1 79 ? -15.117 -14.812 -9.789 1 78.19 79 ARG B O 1
ATOM 1575 N N . ASP B 1 80 ? -15.523 -12.906 -8.555 1 65.5 80 ASP B N 1
ATOM 1576 C CA . ASP B 1 80 ? -16.969 -13.117 -8.672 1 65.5 80 ASP B CA 1
ATOM 1577 C C . ASP B 1 80 ? -17.625 -11.992 -9.461 1 65.5 80 ASP B C 1
ATOM 1579 O O . ASP B 1 80 ? -16.969 -11.008 -9.812 1 65.5 80 ASP B O 1
ATOM 1583 N N . SER B 1 81 ? -18.766 -12.125 -10.039 1 59.72 81 SER B N 1
ATOM 1584 C CA . SER B 1 81 ? -19.516 -11.258 -10.945 1 59.72 81 SER B CA 1
ATOM 1585 C C . SER B 1 81 ? -19.547 -9.82 -10.438 1 59.72 81 SER B C 1
ATOM 1587 O O . SER B 1 81 ? -19.703 -8.883 -11.219 1 59.72 81 SER B O 1
ATOM 1589 N N . ARG B 1 82 ? -19.438 -9.422 -9.234 1 62.59 82 ARG B N 1
ATOM 1590 C CA . ARG B 1 82 ? -19.641 -8.055 -8.773 1 62.59 82 ARG B CA 1
ATOM 1591 C C . ARG B 1 82 ? -18.328 -7.453 -8.258 1 62.59 82 ARG B C 1
ATOM 1593 O O . ARG B 1 82 ? -17.922 -6.371 -8.688 1 62.59 82 ARG B O 1
ATOM 1600 N N . GLN B 1 83 ? -17.734 -8.125 -7.312 1 76.56 83 GLN B N 1
ATOM 1601 C CA . GLN B 1 83 ? -16.531 -7.613 -6.668 1 76.56 83 GLN B CA 1
ATOM 1602 C C . GLN B 1 83 ? -15.523 -8.734 -6.434 1 76.56 83 GLN B C 1
ATOM 1604 O O . GLN B 1 83 ? -15.906 -9.883 -6.195 1 76.56 83 GLN B O 1
ATOM 1609 N N . PRO B 1 84 ? -14.258 -8.344 -6.684 1 87.31 84 PRO B N 1
ATOM 1610 C CA . PRO B 1 84 ? -13.281 -9.391 -6.371 1 87.31 84 PRO B CA 1
ATOM 1611 C C . PRO B 1 84 ? -13.383 -9.875 -4.926 1 87.31 84 PRO B C 1
ATOM 1613 O O . PRO B 1 84 ? -13.633 -9.078 -4.02 1 87.31 84 PRO B O 1
ATOM 1616 N N . GLN B 1 85 ? -13.352 -11.156 -4.789 1 90.56 85 GLN B N 1
ATOM 1617 C CA . GLN B 1 85 ? -13.352 -11.789 -3.477 1 90.56 85 GLN B CA 1
ATOM 1618 C C . GLN B 1 85 ? -11.984 -12.359 -3.143 1 90.56 85 GLN B C 1
ATOM 1620 O O . GLN B 1 85 ? -11.211 -12.719 -4.039 1 90.56 85 GLN B O 1
ATOM 1625 N N . VAL B 1 86 ? -11.703 -12.352 -1.861 1 94.62 86 VAL B N 1
ATOM 1626 C CA . VAL B 1 86 ? -10.43 -12.93 -1.436 1 94.62 86 VAL B CA 1
ATOM 1627 C C . VAL B 1 86 ? -10.688 -14.008 -0.383 1 94.62 86 VAL B C 1
ATOM 1629 O O . VAL B 1 86 ? -11.539 -13.844 0.491 1 94.62 86 VAL B O 1
ATOM 1632 N N . VAL B 1 87 ? -10.008 -15.102 -0.561 1 94.81 87 VAL B N 1
ATOM 1633 C CA . VAL B 1 87 ? -10.086 -16.203 0.389 1 94.81 87 VAL B CA 1
ATOM 1634 C C . VAL B 1 87 ? -8.797 -16.281 1.204 1 94.81 87 VAL B C 1
ATOM 1636 O O . VAL B 1 87 ? -7.699 -16.297 0.641 1 94.81 87 VAL B O 1
ATOM 1639 N N . VAL B 1 88 ? -8.914 -16.297 2.51 1 96.19 88 VAL B N 1
ATOM 1640 C CA . VAL B 1 88 ? -7.848 -16.469 3.486 1 96.19 88 VAL B CA 1
ATOM 1641 C C . VAL B 1 88 ? -8.258 -17.5 4.527 1 96.19 88 VAL B C 1
ATOM 1643 O O . VAL B 1 88 ? -9.445 -17.734 4.746 1 96.19 88 VAL B O 1
ATOM 1646 N N . PRO B 1 89 ? -7.258 -18.203 5.094 1 96.31 89 PRO B N 1
ATOM 1647 C CA . PRO B 1 89 ? -7.629 -19.203 6.094 1 96.31 89 PRO B CA 1
ATOM 1648 C C . PRO B 1 89 ? -8.516 -18.641 7.199 1 96.31 89 PRO B C 1
ATOM 1650 O O . PRO B 1 89 ? -8.148 -17.656 7.852 1 96.31 89 PRO B O 1
ATOM 1653 N N . GLU B 1 90 ? -9.625 -19.297 7.398 1 96.19 90 GLU B N 1
ATOM 1654 C CA . GLU B 1 90 ? -10.602 -18.844 8.383 1 96.19 90 GLU B CA 1
ATOM 1655 C C . GLU B 1 90 ? -10 -18.828 9.789 1 96.19 90 GLU B C 1
ATOM 1657 O O . GLU B 1 90 ? -10.305 -17.953 10.594 1 96.19 90 GLU B O 1
ATOM 1662 N N . ALA B 1 91 ? -9.211 -19.797 10.031 1 96.06 91 ALA B N 1
ATOM 1663 C CA . ALA B 1 91 ? -8.578 -19.906 11.344 1 96.06 91 ALA B CA 1
ATOM 1664 C C . ALA B 1 91 ? -7.734 -18.672 11.648 1 96.06 91 ALA B C 1
ATOM 1666 O O . ALA B 1 91 ? -7.707 -18.188 12.781 1 96.06 91 ALA B O 1
ATOM 1667 N N . LEU B 1 92 ? -7.094 -18.141 10.656 1 95.12 92 LEU B N 1
ATOM 1668 C CA . LEU B 1 92 ? -6.277 -16.953 10.836 1 95.12 92 LEU B CA 1
ATOM 1669 C C . LEU B 1 92 ? -7.152 -15.734 11.102 1 95.12 92 LEU B C 1
ATOM 1671 O O . LEU B 1 92 ? -6.883 -14.961 12.031 1 95.12 92 LEU B O 1
ATOM 1675 N N . LEU B 1 93 ? -8.203 -15.594 10.305 1 96.44 93 LEU B N 1
ATOM 1676 C CA . LEU B 1 93 ? -9.109 -14.461 10.484 1 96.44 93 LEU B CA 1
ATOM 1677 C C . LEU B 1 93 ? -9.711 -14.469 11.883 1 96.44 93 LEU B C 1
ATOM 1679 O O . LEU B 1 93 ? -9.75 -13.43 12.547 1 96.44 93 LEU B O 1
ATOM 1683 N N . CYS B 1 94 ? -10.078 -15.641 12.32 1 96.75 94 CYS B N 1
ATOM 1684 C CA . CYS B 1 94 ? -10.664 -15.781 13.648 1 96.75 94 CYS B CA 1
ATOM 1685 C C . CYS B 1 94 ? -9.664 -15.391 14.734 1 96.75 94 CYS B C 1
ATOM 1687 O O . CYS B 1 94 ? -10.016 -14.695 15.688 1 96.75 94 CYS B O 1
ATOM 1689 N N . SER B 1 95 ? -8.469 -15.805 14.578 1 95.81 95 SER B N 1
ATOM 1690 C CA . SER B 1 95 ? -7.445 -15.539 15.578 1 95.81 95 SER B CA 1
ATOM 1691 C C . SER B 1 95 ? -7.141 -14.047 15.68 1 95.81 95 SER B C 1
ATOM 1693 O O . SER B 1 95 ? -6.75 -13.555 16.734 1 95.81 95 SER B O 1
ATOM 1695 N N . LEU B 1 96 ? -7.383 -13.312 14.594 1 94.44 96 LEU B N 1
ATOM 1696 C CA . LEU B 1 96 ? -7.09 -11.883 14.555 1 94.44 96 LEU B CA 1
ATOM 1697 C C . LEU B 1 96 ? -8.328 -11.07 14.914 1 94.44 96 LEU B C 1
ATOM 1699 O O . LEU B 1 96 ? -8.258 -9.844 15.016 1 94.44 96 LEU B O 1
ATOM 1703 N N . GLY B 1 97 ? -9.43 -11.773 15 1 96.19 97 GLY B N 1
ATOM 1704 C CA . GLY B 1 97 ? -10.68 -11.086 15.234 1 96.19 97 GLY B CA 1
ATOM 1705 C C . GLY B 1 97 ? -11.195 -10.352 14.008 1 96.19 97 GLY B C 1
ATOM 1706 O O . GLY B 1 97 ? -11.875 -9.328 14.133 1 96.19 97 GLY B O 1
ATOM 1707 N N . VAL B 1 98 ? -10.82 -10.812 12.852 1 96.75 98 VAL B N 1
ATOM 1708 C CA . VAL B 1 98 ? -11.227 -10.203 11.586 1 96.75 98 VAL B CA 1
ATOM 1709 C C . VAL B 1 98 ? -12.414 -10.969 11 1 96.75 98 VAL B C 1
ATOM 1711 O O . VAL B 1 98 ? -12.367 -12.195 10.875 1 96.75 98 VAL B O 1
ATOM 1714 N N . LYS B 1 99 ? -13.438 -10.258 10.641 1 96.06 99 LYS B N 1
ATOM 1715 C CA . LYS B 1 99 ? -14.641 -10.891 10.102 1 96.06 99 LYS B CA 1
ATOM 1716 C C . LYS B 1 99 ? -14.531 -11.102 8.594 1 96.06 99 LYS B C 1
ATOM 1718 O O . LYS B 1 99 ? -14.953 -12.133 8.07 1 96.06 99 LYS B O 1
ATOM 1723 N N . ARG B 1 100 ? -13.992 -10.102 7.934 1 94.81 100 ARG B N 1
ATOM 1724 C CA . ARG B 1 100 ? -13.867 -10.203 6.484 1 94.81 100 ARG B CA 1
ATOM 1725 C C . ARG B 1 100 ? -12.789 -9.266 5.957 1 94.81 100 ARG B C 1
ATOM 1727 O O . ARG B 1 100 ? -12.367 -8.336 6.656 1 94.81 100 ARG B O 1
ATOM 1734 N N . VAL B 1 101 ? -12.43 -9.602 4.746 1 96.06 101 VAL B N 1
ATOM 1735 C CA . VAL B 1 101 ? -11.492 -8.758 4.02 1 96.06 101 VAL B CA 1
ATOM 1736 C C . VAL B 1 101 ? -12.125 -8.297 2.705 1 96.06 101 VAL B C 1
ATOM 1738 O O . VAL B 1 101 ? -12.562 -9.125 1.9 1 96.06 101 VAL B O 1
ATOM 1741 N N . LEU B 1 102 ? -12.203 -6.914 2.566 1 95.31 102 LEU B N 1
ATOM 1742 C CA . LEU B 1 102 ? -12.656 -6.324 1.313 1 95.31 102 LEU B CA 1
ATOM 1743 C C . LEU B 1 102 ? -11.484 -6.023 0.391 1 95.31 102 LEU B C 1
ATOM 1745 O O . LEU B 1 102 ? -10.422 -5.59 0.85 1 95.31 102 LEU B O 1
ATOM 1749 N N . LEU B 1 103 ? -11.758 -6.285 -0.888 1 96.25 103 LEU B N 1
ATOM 1750 C CA . LEU B 1 103 ? -10.656 -6.168 -1.837 1 96.25 103 LEU B CA 1
ATOM 1751 C C . LEU B 1 103 ? -11.102 -5.441 -3.102 1 96.25 103 LEU B C 1
ATOM 1753 O O . LEU B 1 103 ? -12.203 -5.668 -3.598 1 96.25 103 LEU B O 1
ATOM 1757 N N . SER B 1 104 ? -10.273 -4.555 -3.635 1 96.06 104 SER B N 1
ATOM 1758 C CA . SER B 1 104 ? -10.414 -3.932 -4.945 1 96.06 104 SER B CA 1
ATOM 1759 C C . SER B 1 104 ? -9.086 -3.922 -5.699 1 96.06 104 SER B C 1
ATOM 1761 O O . SER B 1 104 ? -8.031 -3.67 -5.105 1 96.06 104 SER B O 1
ATOM 1763 N N . VAL B 1 105 ? -9.164 -4.246 -6.965 1 95.31 105 VAL B N 1
ATOM 1764 C CA . VAL B 1 105 ? -7.945 -4.305 -7.77 1 95.31 105 VAL B CA 1
ATOM 1765 C C . VAL B 1 105 ? -8.133 -3.49 -9.047 1 95.31 105 VAL B C 1
ATOM 1767 O O . VAL B 1 105 ? -9.266 -3.266 -9.492 1 95.31 105 VAL B O 1
ATOM 1770 N N . SER B 1 106 ? -7.047 -2.988 -9.594 1 94.12 106 SER B N 1
ATOM 1771 C CA . SER B 1 106 ? -7.016 -2.281 -10.875 1 94.12 106 SER B CA 1
ATOM 1772 C C . SER B 1 106 ? -5.66 -2.439 -11.555 1 94.12 106 SER B C 1
ATOM 1774 O O . SER B 1 106 ? -4.691 -2.871 -10.938 1 94.12 106 SER B O 1
ATOM 1776 N N . HIS B 1 107 ? -5.688 -2.234 -12.852 1 93.94 107 HIS B N 1
ATOM 1777 C CA . HIS B 1 107 ? -4.406 -2.229 -13.547 1 93.94 107 HIS B CA 1
ATOM 1778 C C . HIS B 1 107 ? -4.445 -1.301 -14.758 1 93.94 107 HIS B C 1
ATOM 1780 O O . HIS B 1 107 ? -5.52 -0.991 -15.273 1 93.94 107 HIS B O 1
ATOM 1786 N N . SER B 1 108 ? -3.275 -0.772 -15.047 1 94.19 108 SER B N 1
ATOM 1787 C CA . SER B 1 108 ? -3.029 -0.056 -16.297 1 94.19 108 SER B CA 1
ATOM 1788 C C . SER B 1 108 ? -2.102 -0.846 -17.203 1 94.19 108 SER B C 1
ATOM 1790 O O . SER B 1 108 ? -1.951 -2.061 -17.047 1 94.19 108 SER B O 1
ATOM 1792 N N . ARG B 1 109 ? -1.536 -0.169 -18.094 1 93.69 109 ARG B N 1
ATOM 1793 C CA . ARG B 1 109 ? -0.633 -0.833 -19.031 1 93.69 109 ARG B CA 1
ATOM 1794 C C . ARG B 1 109 ? 0.619 -1.336 -18.328 1 93.69 109 ARG B C 1
ATOM 1796 O O . ARG B 1 109 ? 1.127 -2.414 -18.641 1 93.69 109 ARG B O 1
ATOM 1803 N N . GLU B 1 110 ? 1.037 -0.623 -17.297 1 97 110 GLU B N 1
ATOM 1804 C CA . GLU B 1 110 ? 2.365 -0.928 -16.766 1 97 110 GLU B CA 1
ATOM 1805 C C . GLU B 1 110 ? 2.295 -1.356 -15.312 1 97 110 GLU B C 1
ATOM 1807 O O . GLU B 1 110 ? 3.25 -1.929 -14.781 1 97 110 GLU B O 1
ATOM 1812 N N . TYR B 1 111 ? 1.146 -1.05 -14.719 1 97.81 111 TYR B N 1
ATOM 1813 C CA . TYR B 1 111 ? 1.102 -1.277 -13.273 1 97.81 111 TYR B CA 1
ATOM 1814 C C . TYR B 1 111 ? -0.19 -1.98 -12.875 1 97.81 111 TYR B C 1
ATOM 1816 O O . TYR B 1 111 ? -1.214 -1.842 -13.547 1 97.81 111 TYR B O 1
ATOM 1824 N N . ALA B 1 112 ? -0.142 -2.693 -11.828 1 97.69 112 ALA B N 1
ATOM 1825 C CA . ALA B 1 112 ? -1.31 -3.201 -11.109 1 97.69 112 ALA B CA 1
ATOM 1826 C C . ALA B 1 112 ? -1.316 -2.717 -9.664 1 97.69 112 ALA B C 1
ATOM 1828 O O . ALA B 1 112 ? -0.257 -2.531 -9.055 1 97.69 112 ALA B O 1
ATOM 1829 N N . THR B 1 113 ? -2.441 -2.514 -9.117 1 97.81 113 THR B N 1
ATOM 1830 C CA . THR B 1 113 ? -2.584 -2.059 -7.742 1 97.81 113 THR B CA 1
ATOM 1831 C C . THR B 1 113 ? -3.771 -2.74 -7.066 1 97.81 113 THR B C 1
ATOM 1833 O O . THR B 1 113 ? -4.652 -3.277 -7.742 1 97.81 113 THR B O 1
ATOM 1836 N N . ALA B 1 114 ? -3.723 -2.771 -5.785 1 97.69 114 ALA B N 1
ATOM 1837 C CA . ALA B 1 114 ? -4.812 -3.346 -5.004 1 97.69 114 ALA B CA 1
ATOM 1838 C C . ALA B 1 114 ? -4.934 -2.656 -3.646 1 97.69 114 ALA B C 1
ATOM 1840 O O . ALA B 1 114 ? -3.943 -2.17 -3.098 1 97.69 114 ALA B O 1
ATOM 1841 N N . VAL B 1 115 ? -6.113 -2.602 -3.115 1 97.88 115 VAL B N 1
ATOM 1842 C CA . VAL B 1 115 ? -6.379 -2.166 -1.749 1 97.88 115 VAL B CA 1
ATOM 1843 C C . VAL B 1 115 ? -7.219 -3.215 -1.024 1 97.88 115 VAL B C 1
ATOM 1845 O O . VAL B 1 115 ? -8.133 -3.793 -1.607 1 97.88 115 VAL B O 1
ATOM 1848 N N . ALA B 1 116 ? -6.859 -3.441 0.21 1 97.31 116 ALA B N 1
ATOM 1849 C CA . ALA B 1 116 ? -7.594 -4.375 1.06 1 97.31 116 ALA B CA 1
ATOM 1850 C C . ALA B 1 116 ? -7.973 -3.727 2.387 1 97.31 116 ALA B C 1
ATOM 1852 O O . ALA B 1 116 ? -7.191 -2.963 2.959 1 97.31 116 ALA B O 1
ATOM 1853 N N . ILE B 1 117 ? -9.125 -4.016 2.846 1 96.62 117 ILE B N 1
ATOM 1854 C CA . ILE B 1 117 ? -9.602 -3.561 4.148 1 96.62 117 ILE B CA 1
ATOM 1855 C C . ILE B 1 117 ? -10.031 -4.762 4.988 1 96.62 117 ILE B C 1
ATOM 1857 O O . ILE B 1 117 ? -10.906 -5.527 4.582 1 96.62 117 ILE B O 1
ATOM 1861 N N . ALA B 1 118 ? -9.398 -4.906 6.129 1 95.94 118 ALA B N 1
ATOM 1862 C CA . ALA B 1 118 ? -9.766 -5.957 7.074 1 95.94 118 ALA B CA 1
ATOM 1863 C C . ALA B 1 118 ? -10.68 -5.41 8.172 1 95.94 118 ALA B C 1
ATOM 1865 O O . ALA B 1 118 ? -10.336 -4.426 8.836 1 95.94 118 ALA B O 1
ATOM 1866 N N . GLU B 1 119 ? -11.773 -6.059 8.328 1 94.88 119 GLU B N 1
ATOM 1867 C CA . GLU B 1 119 ? -12.727 -5.598 9.328 1 94.88 119 GLU B CA 1
ATOM 1868 C C . GLU B 1 119 ? -13.227 -6.754 10.188 1 94.88 119 GLU B C 1
ATOM 1870 O O . GLU B 1 119 ? -13.234 -7.906 9.742 1 94.88 119 GLU B O 1
#

Foldseek 3Di:
DQFKFKFKDWLVVQVVCCVVVNVVSCVQAADPVQQVVLVVDPHSSLSVQQLNRQQQGVCRGLVNGDDDLFHRHQWHWDDDPPAIAIHHDPVSCVVSVWDGKGKDKDDDPTMIMMMIHTD/DQFKFKFKDWLVVQVVCCVVVNVVVCVQAEDPVQQVVLVVDPHSSQSVQQLNQFQQGVCRRLVN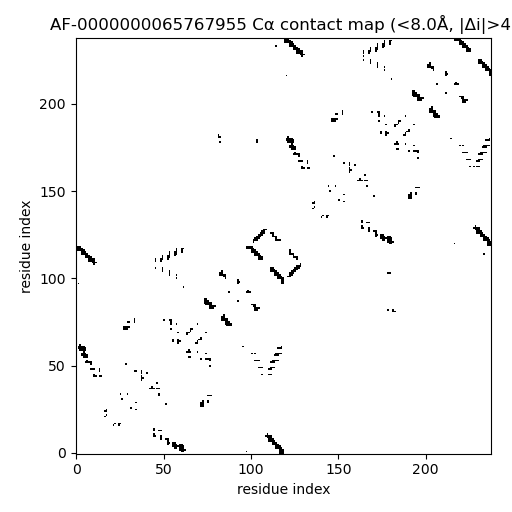GDDDLHHRHQWHWDDDPPAIAIHHDPVSCVVSVWDGKGKDKDDDPTMIMMMIHTD

Secondary structure (DSSP, 8-state):
--EEEEEEEEHHHHHHHHHHHTHHHHHHHS-HHHHHHHHTSS-HHHHHHHHHHHHHHHHHHHT--SSSSS-GGG-EEEE-SSSEEEE--HHHHHHHT---EEEEEEE-SSEEEEEEEE-/--EEEEEEEEHHHHHHHHHHHTHHHHHHH--HHHHHHHHTSS-HHHHHHHHHHHHHHHHHHHT--SSSSS-GGG-EEEE-SSSEEEE--HHHHHHHT---EEEEEEE-SSEEEEEEEE-

InterPro domains:
  IPR002582 Holo-[acyl carrier protein] synthase [MF_00101] (2-119)
  IPR002582 Holo-[acyl carrier protein] synthase [TIGR00516] (2-118)
  IPR004568 Phosphopantetheine-protein transferase domain [TIGR00556] (2-118)
  IPR008278 4'-phosphopantetheinyl transferase domain [PF01648] (3-116)
  IPR037143 4'-phosphopantetheinyl transferase domain superfamily [G3DSA:3.90.470.20] (1-119)
  IPR037143 4'-phosphopantetheinyl transferase domain superfamily [SSF56214] (2-119)

Solvent-accessible surface area (backbone atoms only — not comparable to full-atom values): 12059 Å² total; per-residue (Å²): 121,74,30,61,14,66,30,71,41,53,21,62,59,46,45,49,45,38,72,73,50,40,64,61,45,48,65,58,47,42,42,71,70,44,50,56,53,22,65,71,42,96,56,31,42,57,48,47,26,22,50,53,15,36,47,52,2,42,22,47,13,70,68,55,41,80,50,91,81,34,44,50,57,51,42,40,72,40,84,51,98,65,52,55,40,65,45,59,58,61,70,58,31,57,74,72,68,39,79,48,62,45,40,22,59,27,58,46,94,55,37,13,27,14,38,18,40,25,50,120,74,28,36,10,34,24,43,39,49,22,62,57,47,45,50,45,36,73,73,49,37,63,62,46,47,65,58,47,42,39,70,69,44,47,56,54,24,66,71,43,96,56,31,41,56,46,46,27,23,50,52,15,36,46,52,2,43,23,44,12,70,50,54,40,79,52,91,80,32,45,50,55,51,40,42,71,40,84,49,98,85,53,53,38,66,45,59,59,60,69,56,32,57,75,70,68,37,79,47,62,47,51,50,71,46,69,62,95,54,36,13,26,15,41,18,38,24,52

pLDDT: mean 94.79, std 6.5, range [58.19, 98.5]

Nearest PDB structures (foldseek):
  3qmn-assembly1_B  TM=9.400E-01  e=5.951E-12  Vibrio cholerae O1 biovar El Tor str. N16961
  5xuh-assembly1_C  TM=9.162E-01  e=2.504E-12  Escherichia coli K-12
  5cmo-assembly1_B  TM=9.300E-01  e=2.410E-11  Neisseria meningitidis FAM18
  2wat-assembly2_F  TM=8.714E-01  e=2.575E-11  Saccharomyces cerevisiae
  5vcb-assembly3_O  TM=8.784E-01  e=3.840E-11  Escherichia coli K-12

Sequence (238 aa):
MFGVGIDIIEIDRIRKSYQTYGDRFLKKIFTEGERVYCFSKSNPYASLAARFAAKEAVAKALGTGIGKLLKWKEIEMRRDSRQPQVVVPEALLCSLGVKRVLLSVSHSREYATAVAIAEMFGVGIDIIEIDRIRKSYQTYGDRFLKKIFTEGERVYCFSKSNPYASLAARFAAKEAVAKALGTGIGKLLKWKEIEMRRDSRQPQVVVPEALLCSLGVKRVLLSVSHSREYATAVAIAE

Radius of gyration: 18.38 Å; Cα contacts (8 Å, |Δi|>4): 499; chains: 2; bounding box: 39×49×42 Å

Organism: Chlamydia trachomatis serovar L2 (strain ATCC VR-902B / DSM 19102 / 434/Bu) (NCBI:txid471472)